Protein AF-A0A7V3W8R1-F1 (afdb_monomer_lite)

pLDDT: mean 88.97, std 11.86, range [40.66, 98.12]

Radius of gyration: 18.51 Å; chains: 1; bounding box: 47×33×57 Å

Foldseek 3Di:
DPDPLVPLLVVLVQLLVLLVVLLVLLVVLVVVLVCCVVPDDDDPPPSNLVSLLSLLVLLLQQQDAQDPVCLRRHPNSSLVSLLVCLVSADFPAVVLLLVVVVVLVDDSVVPVPDDRSVSSNSSSVSLVVVRADCVCCPPDLLVVLSVLSVVCSVPPPDDPVSVVVPVSSSCVSSVSSVSVSVSCVNTRD

Sequence (189 aa):
MADGTIQPKIELDRLIRGLEETISLCEAARRLLASRGNGEGTLPDGLPVILERYIITESGLLFEPEHPEYPTRSIPAALNYLRFHADYLKIEHPEAVIERLIRFGHEPKQFEGIPDPWITQLLRKEFAERLPRENAPDAGELSAALHTVRLLRGKFPIDPSDRAEIGRATEVLLAYAGDFTRTVRQGYF

Structure (mmCIF, N/CA/C/O backbone):
data_AF-A0A7V3W8R1-F1
#
_entry.id   AF-A0A7V3W8R1-F1
#
loop_
_atom_site.group_PDB
_atom_site.id
_atom_site.type_symbol
_atom_site.label_atom_id
_atom_site.label_alt_id
_atom_site.label_comp_id
_atom_site.label_asym_id
_atom_site.label_entity_id
_atom_site.label_seq_id
_atom_site.pdbx_PDB_ins_code
_atom_site.Cartn_x
_atom_site.Cartn_y
_atom_site.Cartn_z
_atom_site.occupancy
_atom_site.B_iso_or_equiv
_atom_site.auth_seq_id
_atom_site.auth_comp_id
_atom_site.auth_asym_id
_atom_site.auth_atom_id
_atom_site.pdbx_PDB_model_num
ATOM 1 N N . MET A 1 1 ? 0.132 -18.125 32.887 1.00 40.66 1 MET A N 1
ATOM 2 C CA . MET A 1 1 ? -0.674 -17.727 31.719 1.00 40.66 1 MET A CA 1
ATOM 3 C C . MET A 1 1 ? 0.088 -16.604 31.049 1.00 40.66 1 MET A C 1
ATOM 5 O O . MET A 1 1 ? 0.199 -15.545 31.648 1.00 40.66 1 MET A O 1
ATOM 9 N N . ALA A 1 2 ? 0.766 -16.896 29.938 1.00 41.53 2 ALA A N 1
ATOM 10 C CA . ALA A 1 2 ? 1.497 -15.884 29.186 1.00 41.53 2 ALA A CA 1
ATOM 11 C C . ALA A 1 2 ? 0.479 -15.035 28.419 1.00 41.53 2 ALA A C 1
ATOM 13 O O . ALA A 1 2 ? -0.435 -15.573 27.798 1.00 41.53 2 ALA A O 1
ATOM 14 N N . ASP A 1 3 ? 0.620 -13.727 28.558 1.00 43.56 3 ASP A N 1
ATOM 15 C CA . ASP A 1 3 ? -0.223 -12.689 27.988 1.00 43.56 3 ASP A CA 1
ATOM 16 C C . ASP A 1 3 ? -0.212 -12.775 26.447 1.00 43.56 3 ASP A C 1
ATOM 18 O O . ASP A 1 3 ? 0.797 -12.492 25.799 1.00 43.56 3 ASP A O 1
ATOM 22 N N . GLY A 1 4 ? -1.318 -13.241 25.855 1.00 50.03 4 GLY A N 1
ATOM 23 C CA . GLY A 1 4 ? -1.474 -13.454 24.407 1.00 50.03 4 GLY A CA 1
ATOM 24 C C . GLY A 1 4 ? -1.545 -12.163 23.582 1.00 50.03 4 GLY A C 1
ATOM 25 O O . GLY A 1 4 ? -1.662 -12.215 22.361 1.00 50.03 4 GLY A O 1
ATOM 26 N N . THR A 1 5 ? -1.454 -11.003 24.231 1.00 53.00 5 THR A N 1
ATOM 27 C CA . THR A 1 5 ? -1.630 -9.682 23.614 1.00 53.00 5 THR A CA 1
ATOM 28 C C . THR A 1 5 ? -0.367 -9.177 22.897 1.00 53.00 5 THR A C 1
ATOM 30 O O . THR A 1 5 ? -0.429 -8.252 22.093 1.00 53.00 5 THR A O 1
ATOM 33 N N . ILE A 1 6 ? 0.792 -9.807 23.127 1.00 56.94 6 ILE A N 1
ATOM 34 C CA . ILE A 1 6 ? 2.076 -9.409 22.520 1.00 56.94 6 ILE A CA 1
ATOM 35 C C . ILE A 1 6 ? 2.192 -9.873 21.052 1.00 56.94 6 ILE A C 1
ATOM 37 O O . ILE A 1 6 ? 2.888 -9.251 20.251 1.00 56.94 6 ILE A O 1
ATOM 41 N N . GLN A 1 7 ? 1.487 -10.938 20.662 1.00 82.44 7 GLN A N 1
ATOM 42 C CA . GLN A 1 7 ? 1.656 -11.565 19.347 1.00 82.44 7 GLN A CA 1
ATOM 43 C C . GLN A 1 7 ? 1.092 -10.725 18.181 1.00 82.44 7 GLN A C 1
ATOM 45 O O . GLN A 1 7 ? 1.785 -10.602 17.167 1.00 82.44 7 GLN A O 1
ATOM 50 N N . PRO A 1 8 ? -0.090 -10.075 18.300 1.00 89.50 8 PRO A N 1
ATOM 51 C CA . PRO A 1 8 ? -0.683 -9.392 17.159 1.00 89.50 8 PRO A CA 1
ATOM 52 C C . PRO A 1 8 ? 0.083 -8.154 16.680 1.00 89.50 8 PRO A C 1
ATOM 54 O O . PRO A 1 8 ? 0.237 -7.941 15.476 1.00 89.50 8 PRO A O 1
ATOM 57 N N . LYS A 1 9 ? 0.587 -7.352 17.624 1.00 91.44 9 LYS A N 1
ATOM 58 C CA . LYS A 1 9 ? 1.332 -6.119 17.340 1.00 91.44 9 LYS A CA 1
ATOM 59 C C . LYS A 1 9 ? 2.704 -6.402 16.721 1.00 91.44 9 LYS A C 1
ATOM 61 O O . LYS A 1 9 ? 3.106 -5.697 15.801 1.00 91.44 9 LYS A O 1
ATOM 66 N N . ILE A 1 10 ? 3.403 -7.439 17.194 1.00 92.06 10 ILE A N 1
ATOM 67 C CA . ILE A 1 10 ? 4.713 -7.842 16.654 1.00 92.06 10 ILE A CA 1
ATOM 68 C C . ILE A 1 10 ? 4.588 -8.296 15.200 1.00 92.06 10 ILE A C 1
ATOM 70 O O . ILE A 1 10 ? 5.386 -7.880 14.360 1.00 92.06 10 ILE A O 1
ATOM 74 N N . GLU A 1 11 ? 3.587 -9.117 14.880 1.00 91.50 11 GLU A N 1
ATOM 75 C CA . GLU A 1 11 ? 3.431 -9.579 13.501 1.00 91.50 11 GLU A CA 1
ATOM 76 C C . GLU A 1 11 ? 2.996 -8.426 12.584 1.00 91.50 11 GLU A C 1
ATOM 78 O O . GLU A 1 11 ? 3.512 -8.314 11.476 1.00 91.50 11 GLU A O 1
ATOM 83 N N . LEU A 1 12 ? 2.146 -7.500 13.059 1.00 93.69 12 LEU A N 1
ATOM 84 C CA . LEU A 1 12 ? 1.842 -6.278 12.308 1.00 93.69 12 LEU A CA 1
ATOM 85 C C . LEU A 1 12 ? 3.106 -5.442 12.049 1.00 93.69 12 LEU A C 1
ATOM 87 O O . LEU A 1 12 ? 3.300 -4.989 10.924 1.00 93.69 12 LEU A O 1
ATOM 91 N N . ASP A 1 13 ? 3.989 -5.272 13.041 1.00 94.62 13 ASP A N 1
ATOM 92 C CA . ASP A 1 13 ? 5.258 -4.549 12.853 1.00 94.62 13 ASP A CA 1
ATOM 93 C C . ASP A 1 13 ? 6.091 -5.199 11.749 1.00 94.62 13 ASP A C 1
ATOM 95 O O . ASP A 1 13 ? 6.564 -4.532 10.828 1.00 94.62 13 ASP A O 1
ATOM 99 N N . ARG A 1 14 ? 6.221 -6.527 11.811 1.00 92.81 14 ARG A N 1
ATOM 100 C CA . ARG A 1 14 ? 6.952 -7.316 10.822 1.00 92.81 14 ARG A CA 1
ATOM 101 C C . ARG A 1 14 ? 6.369 -7.154 9.416 1.00 92.81 14 ARG A C 1
ATOM 103 O O . ARG A 1 14 ? 7.140 -6.977 8.473 1.00 92.81 14 ARG A O 1
ATOM 110 N N . LEU A 1 15 ? 5.041 -7.187 9.277 1.00 93.00 15 LEU A N 1
ATOM 111 C CA . LEU A 1 15 ? 4.346 -6.953 8.006 1.00 93.00 15 LEU A CA 1
ATOM 112 C C . LEU A 1 15 ? 4.677 -5.567 7.446 1.00 93.00 15 LEU A C 1
ATOM 114 O O . LEU A 1 15 ? 5.110 -5.446 6.301 1.00 93.00 15 LEU A O 1
ATOM 118 N N . ILE A 1 16 ? 4.518 -4.523 8.262 1.00 96.00 16 ILE A N 1
ATOM 119 C CA . ILE A 1 16 ? 4.744 -3.143 7.823 1.00 96.00 16 ILE A CA 1
ATOM 120 C C . ILE A 1 16 ? 6.218 -2.898 7.487 1.00 96.00 16 ILE A C 1
ATOM 122 O O . ILE A 1 16 ? 6.494 -2.291 6.455 1.00 96.00 16 ILE A O 1
ATOM 126 N N . ARG A 1 17 ? 7.168 -3.436 8.266 1.00 94.94 17 ARG A N 1
ATOM 127 C CA . ARG A 1 17 ? 8.606 -3.351 7.950 1.00 94.94 17 ARG A CA 1
ATOM 128 C C . ARG A 1 17 ? 8.947 -4.008 6.616 1.00 94.94 17 ARG A C 1
ATOM 130 O O . ARG A 1 17 ? 9.712 -3.435 5.850 1.00 94.94 17 ARG A O 1
ATOM 137 N N . GLY A 1 18 ? 8.375 -5.177 6.320 1.00 93.31 18 GLY A N 1
ATOM 138 C CA . GLY A 1 18 ? 8.602 -5.858 5.041 1.00 93.31 18 GLY A CA 1
ATOM 139 C C . GLY A 1 18 ? 8.117 -5.037 3.840 1.00 93.31 18 GLY A C 1
ATOM 140 O O . GLY A 1 18 ? 8.801 -4.956 2.816 1.00 93.31 18 GLY A O 1
ATOM 141 N N . LEU A 1 19 ? 6.968 -4.370 3.980 1.00 95.50 19 LEU A N 1
ATOM 142 C CA . LEU A 1 19 ? 6.461 -3.446 2.964 1.00 95.50 19 LEU A CA 1
ATOM 143 C C . LEU A 1 19 ? 7.357 -2.204 2.834 1.00 95.50 19 LEU A C 1
ATOM 145 O O . LEU A 1 19 ? 7.720 -1.833 1.721 1.00 95.50 19 LEU A O 1
ATOM 149 N N . GLU A 1 20 ? 7.758 -1.583 3.948 1.00 96.44 20 GLU A N 1
ATOM 150 C CA . GLU A 1 20 ? 8.658 -0.417 3.964 1.00 96.44 20 GLU A CA 1
ATOM 151 C C . GLU A 1 20 ? 10.026 -0.718 3.340 1.00 96.44 20 GLU A C 1
ATOM 153 O O . GLU A 1 20 ? 10.556 0.110 2.598 1.00 96.44 20 GLU A O 1
ATOM 158 N N . GLU A 1 21 ? 10.591 -1.898 3.605 1.00 95.25 21 GLU A N 1
ATOM 159 C CA . GLU A 1 21 ? 11.843 -2.356 3.000 1.00 95.25 21 GLU A CA 1
ATOM 160 C C . GLU A 1 21 ? 11.692 -2.489 1.482 1.00 95.25 21 GLU A C 1
ATOM 162 O O . GLU A 1 21 ? 12.497 -1.941 0.728 1.00 95.25 21 GLU A O 1
ATOM 167 N N . THR A 1 22 ? 10.613 -3.129 1.027 1.00 94.50 22 THR A N 1
ATOM 168 C CA . THR A 1 22 ? 10.310 -3.284 -0.404 1.00 94.50 22 THR A CA 1
ATOM 169 C C . THR A 1 22 ? 10.158 -1.924 -1.094 1.00 94.50 22 THR A C 1
ATOM 171 O O . THR A 1 22 ? 10.751 -1.691 -2.150 1.00 94.50 22 THR A O 1
ATOM 174 N N . ILE A 1 23 ? 9.421 -0.992 -0.477 1.00 96.12 23 ILE A N 1
ATOM 175 C CA . ILE A 1 23 ? 9.247 0.381 -0.978 1.00 96.12 23 ILE A CA 1
ATOM 176 C C . ILE A 1 23 ? 10.601 1.096 -1.054 1.00 96.12 23 ILE A C 1
ATOM 178 O O . ILE A 1 23 ? 10.950 1.648 -2.098 1.00 96.12 23 ILE A O 1
ATOM 182 N N . SER A 1 24 ? 11.393 1.039 0.019 1.00 96.44 24 SER A N 1
ATOM 183 C CA . SER A 1 24 ? 12.697 1.708 0.107 1.00 96.44 24 SER A CA 1
ATOM 184 C C . SER A 1 24 ? 13.684 1.190 -0.939 1.00 96.44 24 SER A C 1
ATOM 186 O O . SER A 1 24 ? 14.390 1.979 -1.569 1.00 96.44 24 SER A O 1
ATOM 188 N N . LEU A 1 25 ? 13.719 -0.126 -1.169 1.00 95.69 25 LEU A N 1
ATOM 189 C CA . LEU A 1 25 ? 14.563 -0.738 -2.195 1.00 95.69 25 LEU A CA 1
ATOM 190 C C . LEU A 1 25 ? 14.109 -0.354 -3.608 1.00 95.69 25 LEU A C 1
ATOM 192 O O . LEU A 1 25 ? 14.950 -0.038 -4.452 1.00 95.69 25 LEU A O 1
ATOM 196 N N . CYS A 1 26 ? 12.798 -0.309 -3.867 1.00 95.31 26 CYS A N 1
ATOM 197 C CA . CYS A 1 26 ? 12.265 0.175 -5.143 1.00 95.31 26 CYS A CA 1
ATOM 198 C C . CYS A 1 26 ? 12.641 1.642 -5.396 1.00 95.31 26 CYS A C 1
ATOM 200 O O . CYS A 1 26 ? 13.089 1.991 -6.490 1.00 95.31 26 CYS A O 1
ATOM 202 N N . GLU A 1 27 ? 12.502 2.510 -4.392 1.00 95.12 27 GLU A N 1
ATOM 203 C CA . GLU A 1 27 ? 12.897 3.914 -4.498 1.00 95.12 27 GLU A CA 1
ATOM 204 C C . GLU A 1 27 ? 14.404 4.079 -4.717 1.00 95.12 27 GLU A C 1
ATOM 206 O O . GLU A 1 27 ? 14.818 4.870 -5.567 1.00 95.12 27 GLU A O 1
ATOM 211 N N . ALA A 1 28 ? 15.233 3.322 -3.995 1.00 94.25 28 ALA A N 1
ATOM 212 C CA . ALA A 1 28 ? 16.682 3.340 -4.170 1.00 94.25 28 ALA A CA 1
ATOM 213 C C . ALA A 1 28 ? 17.076 2.908 -5.591 1.00 94.25 28 ALA A C 1
ATOM 215 O O . ALA A 1 28 ? 17.860 3.594 -6.249 1.00 94.25 28 ALA A O 1
ATOM 216 N N . ALA A 1 29 ? 16.473 1.831 -6.104 1.00 93.50 29 ALA A N 1
ATOM 217 C CA . ALA A 1 29 ? 16.674 1.373 -7.476 1.00 93.50 29 ALA A CA 1
ATOM 218 C C . ALA A 1 29 ? 16.272 2.447 -8.504 1.00 93.50 29 ALA A C 1
ATOM 220 O O . ALA A 1 29 ? 17.016 2.700 -9.453 1.00 93.50 29 ALA A O 1
ATOM 221 N N . ARG A 1 30 ? 15.142 3.140 -8.295 1.00 91.31 30 ARG A N 1
ATOM 222 C CA . ARG A 1 30 ? 14.709 4.255 -9.158 1.00 91.31 30 ARG A CA 1
ATOM 223 C C . ARG A 1 30 ? 15.698 5.422 -9.135 1.00 91.31 30 ARG A C 1
ATOM 225 O O . ARG A 1 30 ? 16.019 5.956 -10.194 1.00 91.31 30 ARG A O 1
ATOM 232 N N . ARG A 1 31 ? 16.211 5.801 -7.959 1.00 90.38 31 ARG A N 1
ATOM 233 C CA . ARG A 1 31 ? 17.213 6.877 -7.820 1.00 90.38 31 ARG A CA 1
ATOM 234 C C . ARG A 1 31 ? 18.520 6.528 -8.534 1.00 90.38 31 ARG A C 1
ATOM 236 O O . ARG A 1 31 ? 19.057 7.376 -9.239 1.00 90.38 31 ARG A O 1
ATOM 243 N N . LEU A 1 32 ? 18.981 5.280 -8.421 1.00 89.56 32 LEU A N 1
ATOM 244 C CA . LEU A 1 32 ? 20.161 4.783 -9.142 1.00 89.56 32 LEU A CA 1
ATOM 245 C C . LEU A 1 32 ? 19.964 4.789 -10.665 1.00 89.56 32 LEU A C 1
ATOM 247 O O . LEU A 1 32 ? 20.877 5.132 -11.410 1.00 89.56 32 LEU A O 1
ATOM 251 N N . LEU A 1 33 ? 18.771 4.440 -11.156 1.00 87.00 33 LEU A N 1
ATOM 252 C CA . LEU A 1 33 ? 18.466 4.533 -12.587 1.00 87.00 33 LEU A CA 1
ATOM 253 C C . LEU A 1 33 ? 18.430 5.986 -13.081 1.00 87.00 33 LEU A C 1
ATOM 255 O O . LEU A 1 33 ? 18.868 6.258 -14.200 1.00 87.00 33 LEU A O 1
ATOM 259 N N . ALA A 1 34 ? 17.943 6.916 -12.256 1.00 83.62 34 ALA A N 1
ATOM 260 C CA . ALA A 1 34 ? 17.881 8.336 -12.589 1.00 83.62 34 ALA A CA 1
ATOM 261 C C . ALA A 1 34 ? 19.267 9.011 -12.600 1.00 83.62 34 ALA A C 1
ATOM 263 O O . ALA A 1 34 ? 19.525 9.850 -13.464 1.00 83.62 34 ALA A O 1
ATOM 264 N N . SER A 1 35 ? 20.184 8.626 -11.700 1.00 78.50 35 SER A N 1
ATOM 265 C CA . SER A 1 35 ? 21.532 9.219 -11.625 1.00 78.50 35 SER A CA 1
ATOM 266 C C . SER A 1 35 ? 22.388 8.949 -12.868 1.00 78.50 35 SER A C 1
ATOM 268 O O . SER A 1 35 ? 23.277 9.740 -13.184 1.00 78.50 35 SER A O 1
ATOM 270 N N . ARG A 1 36 ? 22.054 7.915 -13.654 1.00 69.88 36 ARG A N 1
ATOM 271 C CA . ARG A 1 36 ? 22.666 7.625 -14.963 1.00 69.88 36 ARG A CA 1
ATOM 272 C C . ARG A 1 36 ? 22.595 8.810 -15.940 1.00 69.88 36 ARG A C 1
ATOM 274 O O . ARG A 1 36 ? 23.455 8.927 -16.808 1.00 69.88 36 ARG A O 1
ATOM 281 N N . GLY A 1 37 ? 21.590 9.681 -15.814 1.00 56.19 37 GLY A N 1
ATOM 282 C CA . GLY A 1 37 ? 21.443 10.879 -16.649 1.00 56.19 37 GLY A CA 1
ATOM 283 C C . GLY A 1 37 ? 22.341 12.057 -16.252 1.00 56.19 37 GLY A C 1
ATOM 284 O O . GLY A 1 37 ? 22.468 12.995 -17.033 1.00 56.19 37 GLY A O 1
ATOM 285 N N . ASN A 1 38 ? 22.978 12.008 -15.074 1.00 56.59 38 ASN A N 1
ATOM 286 C CA . ASN A 1 38 ? 23.610 13.170 -14.435 1.00 56.59 38 ASN A CA 1
ATOM 287 C C . ASN A 1 38 ? 25.153 13.141 -14.431 1.00 56.59 38 ASN A C 1
ATOM 289 O O . ASN A 1 38 ? 25.776 13.994 -13.809 1.00 56.59 38 ASN A O 1
ATOM 293 N N . GLY A 1 39 ? 25.788 12.188 -15.122 1.00 52.59 39 GLY A N 1
ATOM 294 C CA . GLY A 1 39 ? 27.252 12.143 -15.279 1.00 52.59 39 GLY A CA 1
ATOM 295 C C . GLY A 1 39 ? 28.038 11.543 -14.102 1.00 52.59 39 GLY A C 1
ATOM 296 O O . GLY A 1 39 ? 29.261 11.439 -14.185 1.00 52.59 39 GLY A O 1
ATOM 297 N N . GLU A 1 40 ? 27.371 11.092 -13.037 1.00 50.31 40 GLU A N 1
ATOM 298 C CA . GLU A 1 40 ? 27.997 10.383 -11.913 1.00 50.31 40 GLU A CA 1
ATOM 299 C C . GLU A 1 40 ? 28.096 8.878 -12.198 1.00 50.31 40 GLU A C 1
ATOM 301 O O . GLU A 1 40 ? 27.211 8.113 -11.834 1.00 50.31 40 GLU A O 1
ATOM 306 N N . GLY A 1 41 ? 29.185 8.454 -12.846 1.00 57.53 41 GLY A N 1
ATOM 307 C CA . GLY A 1 41 ? 29.556 7.041 -12.992 1.00 57.53 41 GLY A CA 1
ATOM 308 C C . GLY A 1 41 ? 28.637 6.211 -13.901 1.00 57.53 41 GLY A C 1
ATOM 309 O O . GLY A 1 41 ? 27.416 6.173 -13.774 1.00 57.53 41 GLY A O 1
ATOM 310 N N . THR A 1 42 ? 29.220 5.468 -14.837 1.00 65.56 42 THR A N 1
ATOM 311 C CA . THR A 1 42 ? 28.455 4.463 -15.581 1.00 65.56 42 THR A CA 1
ATOM 312 C C . THR A 1 42 ? 28.182 3.272 -14.672 1.00 65.56 42 THR A C 1
ATOM 314 O O . THR A 1 42 ? 29.119 2.608 -14.225 1.00 65.56 42 THR A O 1
ATOM 317 N N . LEU A 1 43 ? 26.902 2.992 -14.400 1.00 74.81 43 LEU A N 1
ATOM 318 C CA . LEU A 1 43 ? 26.500 1.720 -13.796 1.00 74.81 43 LEU A CA 1
ATOM 319 C C . LEU A 1 43 ? 27.065 0.561 -14.639 1.00 74.81 43 LEU A C 1
ATOM 321 O O . LEU A 1 43 ? 27.071 0.684 -15.868 1.00 74.81 43 LEU A O 1
ATOM 325 N N . PRO A 1 44 ? 27.503 -0.552 -14.017 1.00 81.12 44 PRO A N 1
ATOM 326 C CA . PRO A 1 44 ? 27.934 -1.734 -14.752 1.00 81.12 44 PRO A CA 1
ATOM 327 C C . PRO A 1 44 ? 26.896 -2.168 -15.789 1.00 81.12 44 PRO A C 1
ATOM 329 O O . PRO A 1 44 ? 25.686 -2.102 -15.537 1.00 81.12 44 PRO A O 1
ATOM 332 N N . ASP A 1 45 ? 27.372 -2.646 -16.937 1.00 75.69 45 ASP A N 1
ATOM 333 C CA . ASP A 1 45 ? 26.504 -3.154 -17.995 1.00 75.69 45 ASP A CA 1
ATOM 334 C C . ASP A 1 45 ? 25.555 -4.233 -17.446 1.00 75.69 45 ASP A C 1
ATOM 336 O O . ASP A 1 45 ? 25.941 -5.112 -16.677 1.00 75.69 45 ASP A O 1
ATOM 340 N N . GLY A 1 46 ? 24.273 -4.135 -17.804 1.00 81.62 46 GLY A N 1
ATOM 341 C CA . GLY A 1 46 ? 23.222 -5.049 -17.344 1.00 81.62 46 GLY A CA 1
ATOM 342 C C . GLY A 1 46 ? 22.576 -4.698 -15.998 1.00 81.62 46 GLY A C 1
ATOM 343 O O . GLY A 1 46 ? 21.403 -5.027 -15.810 1.00 81.62 46 GLY A O 1
ATOM 344 N N . LEU A 1 47 ? 23.243 -3.957 -15.102 1.00 86.44 47 LEU A N 1
ATOM 345 C CA . LEU A 1 47 ? 22.630 -3.522 -13.836 1.00 86.44 47 LEU A CA 1
ATOM 346 C C . LEU A 1 47 ? 21.346 -2.694 -14.048 1.00 86.44 47 LEU A C 1
ATOM 348 O O . LEU A 1 47 ? 20.365 -2.970 -13.358 1.00 86.44 47 LEU A O 1
ATOM 352 N N . PRO A 1 48 ? 21.265 -1.758 -15.019 1.00 86.44 48 PRO A N 1
ATOM 353 C CA . PRO A 1 48 ? 20.021 -1.034 -15.276 1.00 86.44 48 PRO A CA 1
ATOM 354 C C . PRO A 1 48 ? 18.836 -1.949 -15.606 1.00 86.44 48 PRO A C 1
ATOM 356 O O . PRO A 1 48 ? 17.742 -1.737 -15.099 1.00 86.44 48 PRO A O 1
ATOM 359 N N . VAL A 1 49 ? 19.062 -3.005 -16.393 1.00 87.00 49 VAL A N 1
ATOM 360 C CA . VAL A 1 49 ? 18.013 -3.970 -16.766 1.00 87.00 49 VAL A CA 1
ATOM 361 C C . VAL A 1 49 ? 17.537 -4.751 -15.540 1.00 87.00 49 VAL A C 1
ATOM 363 O O . VAL A 1 49 ? 16.341 -4.987 -15.376 1.00 87.00 49 VAL A O 1
ATOM 366 N N . ILE A 1 50 ? 18.464 -5.126 -14.654 1.00 89.75 50 ILE A N 1
ATOM 367 C CA . ILE A 1 50 ? 18.144 -5.807 -13.393 1.00 89.75 50 ILE A CA 1
ATOM 368 C C . ILE A 1 50 ? 17.309 -4.895 -12.489 1.00 89.75 50 ILE A C 1
ATOM 370 O O . ILE A 1 50 ? 16.294 -5.340 -11.959 1.00 89.75 50 ILE A O 1
ATOM 374 N N . LEU A 1 51 ? 17.701 -3.626 -12.341 1.00 91.19 51 LEU A N 1
ATOM 375 C CA . LEU A 1 51 ? 16.976 -2.657 -11.517 1.00 91.19 51 LEU A CA 1
ATOM 376 C C . LEU A 1 51 ? 15.578 -2.363 -12.076 1.00 91.19 51 LEU A C 1
ATOM 378 O O . LEU A 1 51 ? 14.617 -2.361 -11.313 1.00 91.19 51 LEU A O 1
ATOM 382 N N . GLU A 1 52 ? 15.437 -2.177 -13.392 1.00 90.12 52 GLU A N 1
ATOM 383 C CA . GLU A 1 52 ? 14.129 -2.006 -14.045 1.00 90.12 52 GLU A CA 1
ATOM 384 C C . GLU A 1 52 ? 13.216 -3.207 -13.771 1.00 90.12 52 GLU A C 1
ATOM 386 O O . GLU A 1 52 ? 12.063 -3.046 -13.360 1.00 90.12 52 GLU A O 1
ATOM 391 N N . ARG A 1 53 ? 13.755 -4.423 -13.928 1.00 91.12 53 ARG A N 1
ATOM 392 C CA . ARG A 1 53 ? 13.022 -5.660 -13.648 1.00 91.12 53 ARG A CA 1
ATOM 393 C C . ARG A 1 53 ? 12.616 -5.788 -12.193 1.00 91.12 53 ARG A C 1
ATOM 395 O O . ARG A 1 53 ? 11.493 -6.211 -11.915 1.00 91.12 53 ARG A O 1
ATOM 402 N N . TYR A 1 54 ? 13.517 -5.424 -11.291 1.00 92.50 54 TYR A N 1
ATOM 403 C CA . TYR A 1 54 ? 13.267 -5.422 -9.860 1.00 92.50 54 TYR A CA 1
ATOM 404 C C . TYR A 1 54 ? 12.114 -4.476 -9.511 1.00 92.50 54 TYR A C 1
ATOM 406 O O . TYR A 1 54 ? 11.120 -4.926 -8.952 1.00 92.50 54 TYR A O 1
ATOM 414 N N . ILE A 1 55 ? 12.180 -3.209 -9.936 1.00 93.88 55 ILE A N 1
ATOM 415 C CA . ILE A 1 55 ? 11.153 -2.200 -9.632 1.00 93.88 55 ILE A CA 1
ATOM 416 C C . ILE A 1 55 ? 9.777 -2.646 -10.137 1.00 93.88 55 ILE A C 1
ATOM 418 O O . ILE A 1 55 ? 8.801 -2.573 -9.394 1.00 93.88 55 ILE A O 1
ATOM 422 N N . ILE A 1 56 ? 9.681 -3.128 -11.380 1.00 93.00 56 ILE A N 1
ATOM 423 C CA . ILE A 1 56 ? 8.411 -3.609 -11.948 1.00 93.00 56 ILE A CA 1
ATOM 424 C C . ILE A 1 56 ? 7.871 -4.807 -11.178 1.00 93.00 56 ILE A C 1
ATOM 426 O O . ILE A 1 56 ? 6.681 -4.870 -10.885 1.00 93.00 56 ILE A O 1
ATOM 430 N N . THR A 1 57 ? 8.738 -5.763 -10.852 1.00 92.12 57 THR A N 1
ATOM 431 C CA . THR A 1 57 ? 8.304 -6.973 -10.157 1.00 92.12 57 THR A CA 1
ATOM 432 C C . THR A 1 57 ? 7.807 -6.617 -8.762 1.00 92.12 57 THR A C 1
ATOM 434 O O . THR A 1 57 ? 6.645 -6.859 -8.456 1.00 92.12 57 THR A O 1
ATOM 437 N N . GLU A 1 58 ? 8.640 -5.971 -7.951 1.00 93.12 58 GLU A N 1
ATOM 438 C CA . GLU A 1 58 ? 8.335 -5.693 -6.547 1.00 93.12 58 GLU A CA 1
ATOM 439 C C . GLU A 1 58 ? 7.172 -4.709 -6.376 1.00 93.12 58 GLU A C 1
ATOM 441 O O . GLU A 1 58 ? 6.289 -4.946 -5.554 1.00 93.12 58 GLU A O 1
ATOM 446 N N . SER A 1 59 ? 7.089 -3.653 -7.197 1.00 94.50 59 SER A N 1
ATOM 447 C CA . SER A 1 59 ? 5.943 -2.730 -7.137 1.00 94.50 59 SER A CA 1
ATOM 448 C C . SER A 1 59 ? 4.616 -3.411 -7.484 1.00 94.50 59 SER A C 1
ATOM 450 O O . SER A 1 59 ? 3.589 -3.042 -6.922 1.00 94.50 59 SER A O 1
ATOM 452 N N . GLY A 1 60 ? 4.627 -4.423 -8.359 1.00 93.12 60 GLY A N 1
ATOM 453 C CA . GLY A 1 60 ? 3.457 -5.255 -8.640 1.00 93.12 60 GLY A CA 1
ATOM 454 C C . GLY A 1 60 ? 3.125 -6.228 -7.503 1.00 93.12 60 GLY A C 1
ATOM 455 O O . GLY A 1 60 ? 1.951 -6.371 -7.157 1.00 93.12 60 GLY A O 1
ATOM 456 N N . LEU A 1 61 ? 4.143 -6.858 -6.901 1.00 91.69 61 LEU A N 1
ATOM 457 C CA . LEU A 1 61 ? 3.991 -7.824 -5.800 1.00 91.69 61 LEU A CA 1
ATOM 458 C C . LEU A 1 61 ? 3.329 -7.209 -4.557 1.00 91.69 61 LEU A C 1
ATOM 460 O O . LEU A 1 61 ? 2.556 -7.890 -3.883 1.00 91.69 61 LEU A O 1
ATOM 464 N N . LEU A 1 62 ? 3.547 -5.915 -4.290 1.00 94.19 62 LEU A N 1
ATOM 465 C CA . LEU A 1 62 ? 2.898 -5.188 -3.186 1.00 94.19 62 LEU A CA 1
ATOM 466 C C . LEU A 1 62 ? 1.360 -5.274 -3.213 1.00 94.19 62 LEU A C 1
ATOM 468 O O . LEU A 1 62 ? 0.718 -5.095 -2.177 1.00 94.19 62 LEU A O 1
ATOM 472 N N . PHE A 1 63 ? 0.768 -5.550 -4.376 1.00 94.44 63 PHE A N 1
ATOM 473 C CA . PHE A 1 63 ? -0.680 -5.601 -4.585 1.00 94.44 63 PHE A CA 1
ATOM 474 C C . PHE A 1 63 ? -1.195 -7.001 -4.922 1.00 94.44 63 PHE A C 1
ATOM 476 O O . PHE A 1 63 ? -2.389 -7.155 -5.175 1.00 94.44 63 PHE A O 1
ATOM 483 N N . GLU A 1 64 ? -0.333 -8.020 -4.932 1.00 90.00 64 GLU A N 1
ATOM 484 C CA . GLU A 1 64 ? -0.780 -9.396 -5.133 1.00 90.00 64 GLU A CA 1
ATOM 485 C C . GLU A 1 64 ? -1.585 -9.900 -3.916 1.00 90.00 64 GLU A C 1
ATOM 487 O O . GLU A 1 64 ? -1.366 -9.455 -2.777 1.00 90.00 64 GLU A O 1
ATOM 492 N N . PRO A 1 65 ? -2.537 -10.828 -4.130 1.00 87.88 65 PRO A N 1
ATOM 493 C CA . PRO A 1 65 ? -3.221 -11.510 -3.041 1.00 87.88 65 PRO A CA 1
ATOM 494 C C . PRO A 1 65 ? -2.240 -12.157 -2.059 1.00 87.88 65 PRO A C 1
ATOM 496 O O . PRO A 1 65 ? -1.088 -12.438 -2.381 1.00 87.88 65 PRO A O 1
ATOM 499 N N . GLU A 1 66 ? -2.718 -12.420 -0.848 1.00 82.19 66 GLU A N 1
ATOM 500 C CA . GLU A 1 66 ? -1.945 -13.126 0.170 1.00 82.19 66 GLU A CA 1
ATOM 501 C C . GLU A 1 66 ? -1.462 -14.489 -0.356 1.00 82.19 66 GLU A C 1
ATOM 503 O O . GLU A 1 66 ? -2.267 -15.326 -0.772 1.00 82.19 66 GLU A O 1
ATOM 508 N N . HIS A 1 67 ? -0.142 -14.701 -0.345 1.00 76.75 67 HIS A N 1
ATOM 509 C CA . HIS A 1 67 ? 0.486 -15.940 -0.800 1.00 76.75 67 HIS A CA 1
ATOM 510 C C . HIS A 1 67 ? 1.049 -16.727 0.396 1.00 76.75 67 HIS A C 1
ATOM 512 O O . HIS A 1 67 ? 1.773 -16.137 1.201 1.00 76.75 67 HIS A O 1
ATOM 518 N N . PRO A 1 68 ? 0.814 -18.051 0.506 1.00 73.56 68 PRO A N 1
ATOM 519 C CA . PRO A 1 68 ? 1.273 -18.852 1.648 1.00 73.56 68 PRO A CA 1
ATOM 520 C C . PRO A 1 68 ? 2.790 -18.816 1.879 1.00 73.56 68 PRO A C 1
ATOM 522 O O . PRO A 1 68 ? 3.249 -18.879 3.015 1.00 73.56 68 PRO A O 1
ATOM 525 N N . GLU A 1 69 ? 3.573 -18.705 0.804 1.00 69.19 69 GLU A N 1
ATOM 526 C CA . GLU A 1 69 ? 5.042 -18.644 0.876 1.00 69.19 69 GLU A CA 1
ATOM 527 C C . GLU A 1 69 ? 5.571 -17.238 1.205 1.00 69.19 69 GLU A C 1
ATOM 529 O O . GLU A 1 69 ? 6.695 -17.096 1.687 1.00 69.19 69 GLU A O 1
ATOM 534 N N . TYR A 1 70 ? 4.762 -16.195 0.978 1.00 68.56 70 TYR A N 1
ATOM 535 C CA . TYR A 1 70 ? 5.143 -14.792 1.170 1.00 68.56 70 TYR A CA 1
ATOM 536 C C . TYR A 1 70 ? 4.023 -13.986 1.850 1.00 68.56 70 TYR A C 1
ATOM 538 O O . TYR A 1 70 ? 3.589 -12.961 1.317 1.00 68.56 70 TYR A O 1
ATOM 546 N N . PRO A 1 71 ? 3.558 -14.396 3.046 1.00 63.50 71 PRO A N 1
ATOM 547 C CA . PRO A 1 71 ? 2.397 -13.780 3.689 1.00 63.50 71 PRO A CA 1
ATOM 548 C C . PRO A 1 71 ? 2.656 -12.327 4.106 1.00 63.50 71 PRO A C 1
ATOM 550 O O . PRO A 1 71 ? 1.722 -11.579 4.367 1.00 63.50 71 PRO A O 1
ATOM 553 N N . THR A 1 72 ? 3.925 -11.904 4.158 1.00 67.81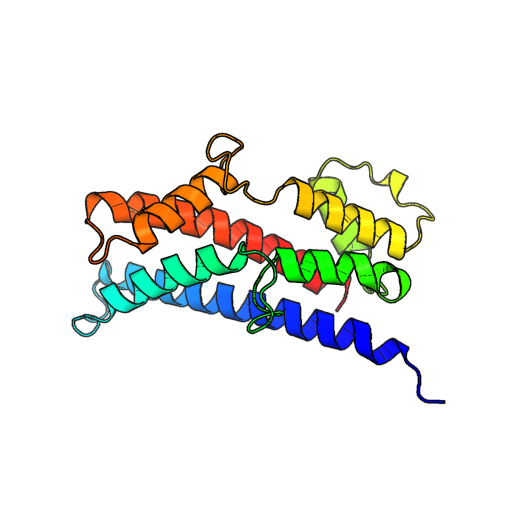 72 THR A N 1
ATOM 554 C CA . THR A 1 72 ? 4.330 -10.600 4.689 1.00 67.81 72 THR A CA 1
ATOM 555 C C . THR A 1 72 ? 4.689 -9.547 3.649 1.00 67.81 72 THR A C 1
ATOM 557 O O . THR A 1 72 ? 5.308 -8.546 4.001 1.00 67.81 72 THR A O 1
ATOM 560 N N . ARG A 1 73 ? 4.382 -9.778 2.368 1.00 73.44 73 ARG A N 1
ATOM 561 C CA . ARG A 1 73 ? 4.912 -8.946 1.272 1.00 73.44 73 ARG A CA 1
ATOM 562 C C . ARG A 1 73 ? 3.875 -8.133 0.506 1.00 73.44 73 ARG A C 1
ATOM 564 O O . ARG A 1 73 ? 4.258 -7.408 -0.405 1.00 73.44 73 ARG A O 1
ATOM 571 N N . SER A 1 74 ? 2.595 -8.212 0.867 1.00 92.69 74 SER A N 1
ATOM 572 C CA . SER A 1 74 ? 1.549 -7.482 0.151 1.00 92.69 74 SER A CA 1
ATOM 573 C C . SER A 1 74 ? 0.617 -6.694 1.068 1.00 92.69 74 SER A C 1
ATOM 575 O O . SER A 1 74 ? 0.343 -7.058 2.215 1.00 92.69 74 SER A O 1
ATOM 577 N N . ILE A 1 75 ? 0.116 -5.579 0.543 1.00 95.94 75 ILE A N 1
ATOM 578 C CA . ILE A 1 75 ? -0.864 -4.721 1.207 1.00 95.94 75 ILE A CA 1
ATOM 579 C C . ILE A 1 75 ? -2.174 -5.485 1.462 1.00 95.94 75 ILE A C 1
ATOM 581 O O . ILE A 1 75 ? -2.698 -5.374 2.572 1.00 95.94 75 ILE A O 1
ATOM 585 N N . PRO A 1 76 ? -2.706 -6.305 0.526 1.00 95.25 76 PRO A N 1
ATOM 586 C CA . PRO A 1 76 ? -3.856 -7.161 0.815 1.00 95.25 76 PRO A CA 1
ATOM 587 C C . PRO A 1 76 ? -3.667 -8.060 2.044 1.00 95.25 76 PRO A C 1
ATOM 589 O O . PRO A 1 76 ? -4.590 -8.167 2.855 1.00 95.25 76 PRO A O 1
ATOM 592 N N . ALA A 1 77 ? -2.481 -8.648 2.232 1.00 92.62 77 ALA A N 1
ATOM 593 C CA . ALA A 1 77 ? -2.193 -9.469 3.407 1.00 92.62 77 ALA A CA 1
ATOM 594 C C . ALA A 1 77 ? -2.197 -8.635 4.702 1.00 92.62 77 ALA A C 1
ATOM 596 O O . ALA A 1 77 ? -2.848 -9.010 5.678 1.00 92.62 77 ALA A O 1
ATOM 597 N N . ALA A 1 78 ? -1.579 -7.449 4.699 1.00 94.69 78 ALA A N 1
ATOM 598 C CA . ALA A 1 78 ? -1.622 -6.536 5.846 1.00 94.69 78 ALA A CA 1
ATOM 599 C C . ALA A 1 78 ? -3.054 -6.061 6.174 1.00 94.69 78 ALA A C 1
ATOM 601 O O . ALA A 1 78 ? -3.445 -5.998 7.339 1.00 94.69 78 ALA A O 1
ATOM 602 N N . LEU A 1 79 ? -3.883 -5.791 5.162 1.00 95.94 79 LEU A N 1
ATOM 603 C CA . LEU A 1 79 ? -5.294 -5.429 5.345 1.00 95.94 79 LEU A CA 1
ATOM 604 C C . LEU A 1 79 ? -6.147 -6.596 5.859 1.00 95.94 79 LEU A C 1
ATOM 606 O O . LEU A 1 79 ? -7.107 -6.378 6.605 1.00 95.94 79 LEU A O 1
ATOM 610 N N . ASN A 1 80 ? -5.837 -7.832 5.467 1.00 93.38 80 ASN A N 1
ATOM 611 C CA . ASN A 1 80 ? -6.447 -9.022 6.058 1.00 93.38 80 ASN A CA 1
ATOM 612 C C . ASN A 1 80 ? -6.030 -9.176 7.518 1.00 93.38 80 ASN A C 1
ATOM 614 O O . ASN A 1 80 ? -6.883 -9.430 8.368 1.00 93.38 80 ASN A O 1
ATOM 618 N N . TYR A 1 81 ? -4.754 -8.952 7.816 1.00 93.81 81 TYR A N 1
ATOM 619 C CA . TYR A 1 81 ? -4.232 -9.017 9.169 1.00 93.81 81 TYR A CA 1
ATOM 620 C C . TYR A 1 81 ? -4.932 -8.020 10.102 1.00 93.81 81 TYR A C 1
ATOM 622 O O . TYR A 1 81 ? -5.454 -8.427 11.142 1.00 93.81 81 TYR A O 1
ATOM 630 N N . LEU A 1 82 ? -5.037 -6.749 9.686 1.00 95.31 82 LEU A N 1
ATOM 631 C CA . LEU A 1 82 ? -5.785 -5.709 10.403 1.00 95.31 82 LEU A CA 1
ATOM 632 C C . LEU A 1 82 ? -7.250 -6.109 10.622 1.00 95.31 82 LEU A C 1
ATOM 634 O O . LEU A 1 82 ? -7.784 -5.895 11.706 1.00 95.31 82 LEU A O 1
ATOM 638 N N . ARG A 1 83 ? -7.902 -6.735 9.628 1.00 95.06 83 ARG A N 1
ATOM 639 C CA . ARG A 1 83 ? -9.289 -7.209 9.774 1.00 95.06 83 ARG A CA 1
ATOM 640 C C . ARG A 1 83 ? -9.425 -8.240 10.888 1.00 95.06 83 ARG A C 1
ATOM 642 O O . ARG A 1 83 ? -10.368 -8.149 11.664 1.00 95.06 83 ARG A O 1
ATOM 649 N N . PHE A 1 84 ? -8.559 -9.249 10.906 1.00 93.81 84 PHE A N 1
ATOM 650 C CA . PHE A 1 84 ? -8.696 -10.382 11.824 1.00 93.81 84 PHE A CA 1
ATOM 651 C C . PHE A 1 84 ? -8.222 -10.073 13.243 1.00 93.81 84 PHE A C 1
ATOM 653 O O . PHE A 1 84 ? -8.650 -10.745 14.175 1.00 93.81 84 PHE A O 1
ATOM 660 N N . HIS A 1 85 ? -7.376 -9.055 13.407 1.00 95.00 85 HIS A N 1
ATOM 661 C CA . HIS A 1 85 ? -6.780 -8.713 14.696 1.00 95.00 85 HIS A CA 1
ATOM 662 C C . HIS A 1 85 ? -7.235 -7.359 15.245 1.00 95.00 85 HIS A C 1
ATOM 664 O O . HIS A 1 85 ? -6.678 -6.911 16.239 1.00 95.00 85 HIS A O 1
ATOM 670 N N . ALA A 1 86 ? -8.245 -6.715 14.646 1.00 95.62 86 ALA A N 1
ATOM 671 C CA . ALA A 1 86 ? -8.720 -5.395 15.069 1.00 95.62 86 ALA A CA 1
ATOM 672 C C . ALA A 1 86 ? -9.041 -5.315 16.572 1.00 95.62 86 ALA A C 1
ATOM 674 O O . ALA A 1 86 ? -8.695 -4.327 17.206 1.00 95.62 86 ALA A O 1
ATOM 675 N N . ASP A 1 87 ? -9.631 -6.365 17.153 1.00 94.88 87 ASP A N 1
ATOM 676 C CA . ASP A 1 87 ? -9.977 -6.414 18.584 1.00 94.88 87 ASP A CA 1
ATOM 677 C C . ASP A 1 87 ? -8.757 -6.493 19.518 1.00 94.88 87 ASP A C 1
ATOM 679 O O . ASP A 1 87 ? -8.867 -6.233 20.715 1.00 94.88 87 ASP A O 1
ATOM 683 N N . TYR A 1 88 ? -7.589 -6.848 18.979 1.00 93.50 88 TYR A N 1
ATOM 684 C CA . TYR A 1 88 ? -6.341 -7.036 19.723 1.00 93.50 88 TYR A CA 1
ATOM 685 C C . TYR A 1 88 ? -5.285 -5.975 19.402 1.00 93.50 88 TYR A C 1
ATOM 687 O O . TYR A 1 88 ? -4.203 -5.977 19.991 1.00 93.50 88 TYR A O 1
ATOM 695 N N . LEU A 1 89 ? -5.571 -5.090 18.449 1.00 94.00 89 LEU A N 1
ATOM 696 C CA . LEU A 1 89 ? -4.683 -4.011 18.054 1.00 94.00 89 LEU A CA 1
ATOM 697 C C . LEU A 1 89 ? -5.107 -2.732 18.766 1.00 94.00 89 LEU A C 1
ATOM 699 O O . LEU A 1 89 ? -6.194 -2.208 18.545 1.00 94.00 89 LEU A O 1
ATOM 703 N N . LYS A 1 90 ? -4.211 -2.221 19.607 1.00 94.62 90 LYS A N 1
ATOM 704 C CA . LYS A 1 90 ? -4.343 -0.899 20.209 1.00 94.62 90 LYS A CA 1
ATOM 705 C C . L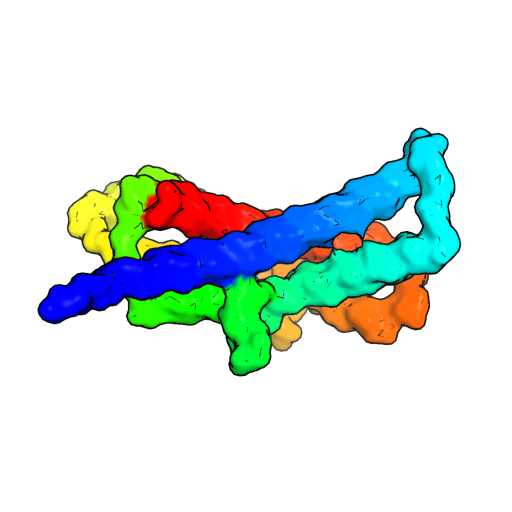YS A 1 90 ? -3.766 0.149 19.260 1.00 94.62 90 LYS A C 1
ATOM 707 O O . LYS A 1 90 ? -2.651 -0.029 18.764 1.00 94.62 90 LYS A O 1
ATOM 712 N N . ILE A 1 91 ? -4.497 1.237 19.048 1.00 95.81 91 ILE A N 1
ATOM 713 C CA . ILE A 1 91 ? -3.995 2.406 18.328 1.00 95.81 91 ILE A CA 1
ATOM 714 C C . ILE A 1 91 ? -3.241 3.269 19.348 1.00 95.81 91 ILE A C 1
ATOM 716 O O . ILE A 1 91 ? -3.830 3.807 20.282 1.00 95.81 91 ILE A O 1
ATOM 720 N N . GLU A 1 92 ? -1.917 3.361 19.220 1.00 96.19 92 GLU A N 1
ATOM 721 C CA . GLU A 1 92 ? -1.085 4.141 20.153 1.00 96.19 92 GLU A CA 1
ATOM 722 C C . GLU A 1 92 ? -1.235 5.650 19.919 1.00 96.19 92 GLU A C 1
ATOM 724 O O . GLU A 1 92 ? -1.189 6.432 20.867 1.00 96.19 92 GLU A O 1
ATOM 729 N N . HIS A 1 93 ? -1.467 6.029 18.661 1.00 96.31 93 HIS A N 1
ATOM 730 C CA . HIS A 1 93 ? -1.550 7.406 18.178 1.00 96.31 93 HIS A CA 1
ATOM 731 C C . HIS A 1 93 ? -2.811 7.586 17.316 1.00 96.31 93 HIS A C 1
ATOM 733 O O . HIS A 1 93 ? -2.743 7.613 16.077 1.00 96.31 93 HIS A O 1
ATOM 739 N N . PRO A 1 94 ? -4.001 7.653 17.941 1.00 94.31 94 PRO A N 1
ATOM 740 C CA . PRO A 1 94 ? -5.273 7.752 17.228 1.00 94.31 94 PRO A CA 1
ATOM 741 C C . PRO A 1 94 ? -5.358 8.980 16.320 1.00 94.31 94 PRO A C 1
ATOM 743 O O . PRO A 1 94 ? -5.998 8.913 15.273 1.00 94.31 94 PRO A O 1
ATOM 746 N N . GLU A 1 95 ? -4.668 10.070 16.654 1.00 94.56 95 GLU A N 1
ATOM 747 C CA . GLU A 1 95 ? -4.589 11.287 15.852 1.00 94.56 95 GLU A CA 1
ATOM 748 C C . GLU A 1 95 ? -4.096 11.034 14.422 1.00 94.56 95 GLU A C 1
ATOM 750 O O . GLU A 1 95 ? -4.677 11.573 13.481 1.00 94.56 95 GLU A O 1
ATOM 755 N N . ALA A 1 96 ? -3.096 10.168 14.232 1.00 94.69 96 ALA A N 1
ATOM 756 C CA . ALA A 1 96 ? -2.542 9.875 12.912 1.00 94.69 96 ALA A CA 1
ATOM 757 C C . ALA A 1 96 ? -3.531 9.078 12.048 1.00 94.69 96 ALA A C 1
ATOM 759 O O . ALA A 1 96 ? -3.706 9.345 10.855 1.00 94.69 96 ALA A O 1
ATOM 760 N N . VAL A 1 97 ? -4.225 8.115 12.663 1.00 96.50 97 VAL A N 1
ATOM 761 C CA . VAL A 1 97 ? -5.257 7.314 11.991 1.00 96.50 97 VAL A CA 1
ATOM 762 C C . VAL A 1 97 ? -6.473 8.174 11.648 1.00 96.50 97 VAL A C 1
ATOM 764 O O . VAL A 1 97 ? -6.983 8.102 10.530 1.00 96.50 97 VAL A O 1
ATOM 767 N N . ILE A 1 98 ? -6.915 9.019 12.580 1.00 96.38 98 ILE A N 1
ATOM 768 C CA . ILE A 1 98 ? -8.054 9.923 12.396 1.00 96.38 98 ILE A CA 1
ATOM 769 C C . ILE A 1 98 ? -7.749 10.969 11.323 1.00 96.38 98 ILE A C 1
ATOM 771 O O . ILE A 1 98 ? -8.580 11.178 10.441 1.00 96.38 98 ILE A O 1
ATOM 775 N N 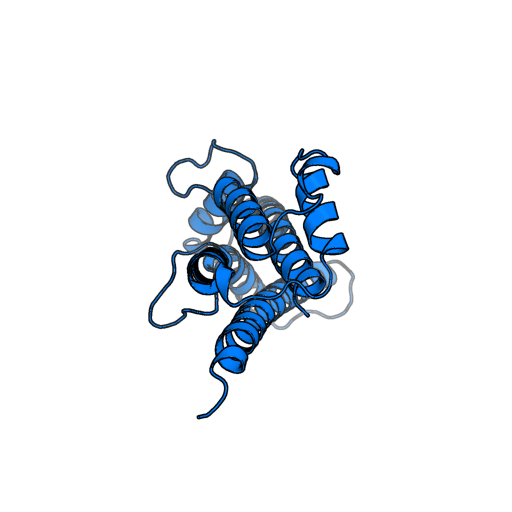. GLU A 1 99 ? -6.563 11.586 11.327 1.00 96.25 99 GLU A N 1
ATOM 776 C CA . GLU A 1 99 ? -6.157 12.520 10.271 1.00 96.25 99 GLU A CA 1
ATOM 777 C C . GLU A 1 99 ? -6.232 11.848 8.898 1.00 96.25 99 GLU A C 1
ATOM 779 O O . GLU A 1 99 ? -6.741 12.426 7.931 1.00 96.25 99 GLU A O 1
ATOM 784 N N . ARG A 1 100 ? -5.789 10.590 8.810 1.00 97.12 100 ARG A N 1
ATOM 785 C CA . ARG A 1 100 ? -5.895 9.833 7.569 1.00 97.12 100 ARG A CA 1
ATOM 786 C C . ARG A 1 100 ? -7.346 9.566 7.166 1.00 97.12 100 ARG A C 1
ATOM 788 O O . ARG A 1 100 ? -7.682 9.743 5.996 1.00 97.12 100 ARG A O 1
ATOM 795 N N . LEU A 1 101 ? -8.207 9.174 8.100 1.00 97.56 101 LEU A N 1
ATOM 796 C CA . LEU A 1 101 ? -9.634 8.971 7.838 1.00 97.56 101 LEU A CA 1
ATOM 797 C C . LEU A 1 101 ? -10.325 10.271 7.394 1.00 97.56 101 LEU A C 1
ATOM 799 O O . LEU A 1 101 ? -11.140 10.249 6.475 1.00 97.56 101 LEU A O 1
ATOM 803 N N . ILE A 1 102 ? -9.939 11.421 7.947 1.00 97.12 102 ILE A N 1
ATOM 804 C CA . ILE A 1 102 ? -10.424 12.731 7.489 1.00 97.12 102 ILE A CA 1
ATOM 805 C C . ILE A 1 102 ? -10.005 12.990 6.037 1.00 97.12 102 ILE A C 1
ATOM 807 O O . ILE A 1 102 ? -10.823 13.421 5.226 1.00 97.12 102 ILE A O 1
ATOM 811 N N . ARG A 1 103 ? -8.762 12.659 5.657 1.00 96.38 103 ARG A N 1
ATOM 812 C CA . ARG A 1 103 ? -8.308 12.744 4.252 1.00 96.38 103 ARG A CA 1
ATOM 813 C C . ARG A 1 103 ? -9.067 11.794 3.320 1.00 96.38 103 ARG A C 1
ATOM 815 O O . ARG A 1 103 ? -9.135 12.056 2.122 1.00 96.38 103 ARG A O 1
ATOM 822 N N . PHE A 1 104 ? -9.649 10.719 3.849 1.00 96.69 104 PHE A N 1
ATOM 823 C CA . PHE A 1 104 ? -10.564 9.854 3.103 1.00 96.69 104 PHE A CA 1
ATOM 824 C C . PHE A 1 104 ? -11.988 10.415 2.973 1.00 96.69 104 PHE A C 1
ATOM 826 O O . PHE A 1 104 ? -12.764 9.865 2.193 1.00 96.69 104 PHE A O 1
ATOM 833 N N . GLY A 1 105 ? -12.305 11.524 3.647 1.00 97.44 105 GLY A N 1
ATOM 834 C CA . GLY A 1 105 ? -13.585 12.228 3.553 1.00 97.44 105 GLY A CA 1
ATOM 835 C C . GLY A 1 105 ? -14.497 12.066 4.771 1.00 97.44 105 GLY A C 1
ATOM 836 O O . GLY A 1 105 ? -15.650 12.483 4.706 1.00 97.44 105 GLY A O 1
ATOM 837 N N . HIS A 1 106 ? -14.011 11.472 5.864 1.00 96.94 106 HIS A N 1
ATOM 838 C CA . HIS A 1 106 ? -14.777 11.340 7.108 1.00 96.94 106 HIS A CA 1
ATOM 839 C C . HIS A 1 106 ? -14.748 12.625 7.943 1.00 96.94 106 HIS A C 1
ATOM 841 O O . HIS A 1 106 ? -13.793 13.402 7.901 1.00 96.94 106 HIS A O 1
ATOM 847 N N . GLU A 1 107 ? -15.789 12.848 8.740 1.00 95.50 107 GLU A N 1
ATOM 848 C CA . GLU A 1 107 ? -15.886 14.005 9.627 1.00 95.50 107 GLU A CA 1
ATOM 849 C C . GLU A 1 107 ? -15.211 13.729 10.983 1.00 95.50 107 GLU A C 1
ATOM 851 O O . GLU A 1 107 ? -15.457 12.682 11.583 1.00 95.50 107 GLU A O 1
ATOM 856 N N . PRO A 1 108 ? -14.446 14.683 11.557 1.00 91.50 108 PRO A N 1
ATOM 857 C CA . PRO A 1 108 ? -13.743 14.482 12.831 1.00 91.50 108 PRO A CA 1
ATOM 858 C C . PRO A 1 108 ? -14.643 14.028 13.992 1.00 91.50 108 PRO A C 1
ATOM 860 O O . PRO A 1 108 ? -14.237 13.220 14.823 1.00 91.50 108 PRO A O 1
ATOM 863 N N . LYS A 1 109 ? -15.889 14.517 14.031 1.00 9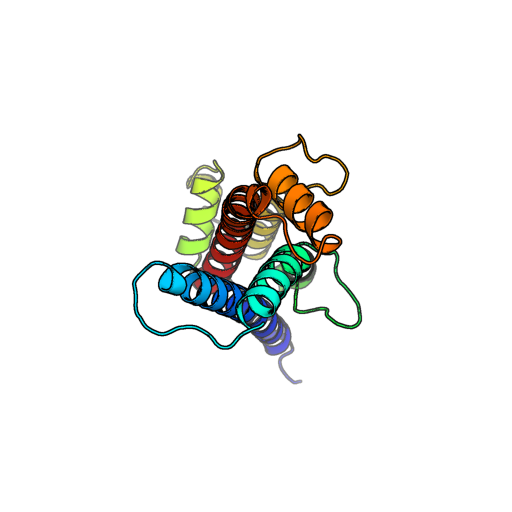2.00 109 LYS A N 1
ATOM 864 C CA . LYS A 1 109 ? -16.864 14.202 15.089 1.00 92.00 109 LYS A CA 1
ATOM 865 C C . LYS A 1 109 ? -17.307 12.738 15.084 1.00 92.00 109 LYS A C 1
ATOM 867 O O . LYS A 1 109 ? -17.816 12.260 16.090 1.00 92.00 109 LYS A O 1
ATOM 872 N N . GLN A 1 110 ? -17.118 12.019 13.974 1.00 92.25 110 GLN A N 1
ATOM 873 C CA . GLN A 1 110 ? -17.495 10.609 13.862 1.00 92.25 110 GLN A CA 1
ATOM 874 C C . GLN A 1 110 ? -16.620 9.692 14.721 1.00 92.25 110 GLN A C 1
ATOM 876 O O . GLN A 1 110 ? -16.991 8.540 14.904 1.00 92.25 110 GLN A O 1
ATOM 881 N N . PHE A 1 111 ? -15.488 10.181 15.238 1.00 93.50 111 PHE A N 1
ATOM 882 C CA . PHE A 1 111 ? -14.520 9.380 15.993 1.00 93.50 111 PHE A CA 1
ATOM 883 C C . PHE A 1 111 ? -14.611 9.568 17.511 1.00 93.50 111 PHE A C 1
ATOM 885 O O . PHE A 1 111 ? -13.945 8.852 18.259 1.00 93.50 111 PHE A O 1
ATOM 892 N N . GLU A 1 112 ? -15.441 10.497 17.990 1.00 91.44 112 GLU A N 1
ATOM 893 C CA . GLU A 1 112 ? -15.628 10.722 19.423 1.00 91.44 112 GLU A CA 1
ATOM 894 C C . GLU A 1 112 ? -16.271 9.492 20.085 1.00 91.44 112 GLU A C 1
ATOM 896 O O . GLU A 1 112 ? -17.385 9.092 19.755 1.00 91.44 112 GLU A O 1
ATOM 901 N N . GLY A 1 113 ? -15.555 8.874 21.030 1.00 90.69 113 GLY A N 1
ATOM 902 C CA . GLY A 1 113 ? -16.038 7.702 21.767 1.00 90.69 113 GLY A CA 1
ATOM 903 C C . GLY A 1 113 ? -16.080 6.398 20.961 1.00 90.69 113 GLY A C 1
ATOM 904 O O . GLY A 1 113 ? -16.631 5.412 21.451 1.00 90.69 113 GLY A O 1
ATOM 905 N N . ILE A 1 114 ? -15.506 6.366 19.753 1.00 94.62 114 ILE A N 1
ATOM 906 C CA . ILE A 1 114 ? -15.434 5.145 18.946 1.00 94.62 114 ILE A CA 1
ATOM 907 C C . ILE A 1 114 ? -14.278 4.253 19.427 1.00 94.62 114 ILE A C 1
ATOM 909 O O . ILE A 1 114 ? -13.153 4.736 19.542 1.00 94.62 114 ILE A O 1
ATOM 913 N N . PRO A 1 115 ? -14.516 2.950 19.673 1.00 95.31 115 PRO A N 1
ATOM 914 C CA . PRO A 1 115 ? -13.456 2.015 20.047 1.00 95.31 115 PRO A CA 1
ATOM 915 C C . PRO A 1 115 ? -12.421 1.778 18.9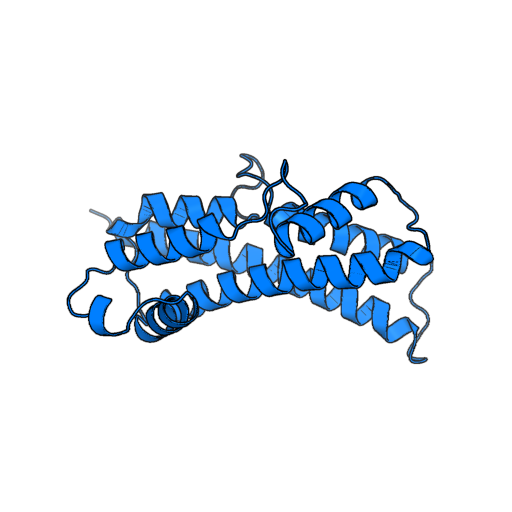33 1.00 95.31 115 PRO A C 1
ATOM 917 O O . PRO A 1 115 ? -12.783 1.664 17.759 1.00 95.31 115 PRO A O 1
ATOM 920 N N . ASP A 1 116 ? -11.155 1.570 19.310 1.00 94.88 116 ASP A N 1
ATOM 921 C CA . ASP A 1 116 ? -10.039 1.249 18.400 1.00 94.88 116 ASP A CA 1
ATOM 922 C C . ASP A 1 116 ? -10.345 0.153 17.365 1.00 94.88 116 ASP A C 1
ATOM 924 O O . ASP A 1 116 ? -10.002 0.347 16.194 1.00 94.88 116 ASP A O 1
ATOM 928 N N . PRO A 1 117 ? -11.026 -0.965 17.702 1.00 96.88 117 PRO A N 1
ATOM 929 C CA . PRO A 1 117 ? -11.332 -1.988 16.706 1.00 96.88 117 PRO A CA 1
ATOM 930 C C . PRO A 1 117 ? -12.205 -1.450 15.570 1.00 96.88 117 PRO A C 1
ATOM 932 O O . PRO A 1 117 ? -12.023 -1.819 14.412 1.00 96.88 117 PRO A O 1
ATOM 935 N N . TRP A 1 118 ? -13.128 -0.532 15.864 1.00 97.06 118 TRP A N 1
ATOM 936 C CA . TRP A 1 118 ? -14.010 0.055 14.855 1.00 97.06 118 TRP A CA 1
ATOM 937 C C . TRP A 1 118 ? -13.256 1.049 13.974 1.00 97.06 118 TRP A C 1
ATOM 939 O O . TRP A 1 118 ? -13.425 1.028 12.753 1.00 97.06 118 TRP A O 1
ATOM 949 N N . ILE A 1 119 ? -12.373 1.857 14.569 1.00 96.81 119 ILE A N 1
ATOM 950 C CA . ILE A 1 119 ? -11.472 2.751 13.827 1.00 96.81 119 ILE A CA 1
ATOM 951 C C . ILE A 1 119 ? -10.555 1.927 12.911 1.00 96.81 119 ILE A C 1
ATOM 953 O O . ILE A 1 119 ? -10.415 2.239 11.729 1.00 96.81 119 ILE A O 1
ATOM 957 N N . THR A 1 120 ? -9.996 0.829 13.422 1.00 97.50 120 THR A N 1
ATOM 958 C CA . THR A 1 120 ? -9.148 -0.107 12.670 1.00 97.50 120 THR A CA 1
ATOM 959 C C . THR A 1 120 ? -9.892 -0.707 11.478 1.00 97.50 120 THR A C 1
ATOM 961 O O . THR A 1 120 ? -9.374 -0.704 10.359 1.00 97.50 120 THR A O 1
ATOM 964 N N . GLN A 1 121 ? -11.125 -1.187 11.682 1.00 97.62 121 GLN A N 1
ATOM 965 C CA . GLN A 1 121 ? -11.949 -1.745 10.605 1.00 97.62 121 GLN A CA 1
ATOM 966 C C . GLN A 1 121 ? -12.308 -0.696 9.552 1.00 97.62 121 GLN A C 1
ATOM 968 O O . GLN A 1 121 ? -12.271 -1.002 8.358 1.00 97.62 121 GLN A O 1
ATOM 973 N N . LEU A 1 122 ? -12.623 0.535 9.966 1.00 97.62 122 LEU A N 1
ATOM 974 C CA . LEU A 1 122 ? -12.911 1.622 9.037 1.00 97.62 122 LEU A CA 1
ATOM 975 C C . LEU A 1 122 ? -11.670 1.995 8.220 1.00 97.62 122 LEU A C 1
ATOM 977 O O . LEU A 1 122 ? -11.742 2.024 6.996 1.00 97.62 122 LEU A O 1
ATOM 981 N N . LEU A 1 123 ? -10.516 2.180 8.867 1.00 98.12 123 LEU A N 1
ATOM 982 C CA . LEU A 1 123 ? -9.248 2.452 8.187 1.00 98.12 123 LEU A CA 1
ATOM 983 C C . LEU A 1 123 ? -8.930 1.370 7.153 1.00 98.12 123 LEU A C 1
ATOM 985 O O . LEU A 1 123 ? -8.639 1.657 5.990 1.00 98.12 123 LEU A O 1
ATOM 989 N N . ARG A 1 124 ? -9.029 0.109 7.577 1.00 97.38 124 ARG A N 1
ATOM 990 C CA . ARG A 1 124 ? -8.822 -1.058 6.725 1.00 97.38 124 ARG A CA 1
ATOM 991 C C . ARG A 1 124 ? -9.789 -1.062 5.546 1.00 97.38 124 ARG A C 1
ATOM 993 O O . ARG A 1 124 ? -9.369 -1.375 4.436 1.00 97.38 124 ARG A O 1
ATOM 1000 N N . LYS A 1 125 ? -11.066 -0.741 5.766 1.00 97.81 125 LYS A N 1
ATOM 1001 C CA . LYS A 1 125 ? -12.078 -0.650 4.706 1.00 97.81 125 LYS A CA 1
ATOM 1002 C C . LYS A 1 125 ? -11.707 0.428 3.686 1.00 97.81 125 LYS A C 1
ATOM 1004 O O . LYS A 1 125 ? -11.692 0.124 2.499 1.00 97.81 125 LYS A O 1
ATOM 1009 N N . GLU A 1 126 ? -11.345 1.628 4.132 1.00 98.12 126 GLU A N 1
ATOM 1010 C CA . GLU A 1 126 ? -10.992 2.738 3.238 1.00 98.12 126 GLU A CA 1
ATOM 1011 C C . GLU A 1 126 ? -9.788 2.409 2.343 1.00 98.12 126 GLU A C 1
ATOM 1013 O O . GLU A 1 126 ? -9.816 2.670 1.137 1.00 98.12 126 GLU A O 1
ATOM 1018 N N . PHE A 1 127 ? -8.742 1.791 2.896 1.00 97.94 127 PHE A N 1
ATOM 1019 C CA . PHE A 1 127 ? -7.627 1.305 2.081 1.00 97.94 127 PHE A CA 1
ATOM 1020 C C . PHE A 1 127 ? -8.054 0.141 1.171 1.00 97.94 127 PHE A C 1
ATOM 1022 O O . PHE A 1 127 ? -7.732 0.136 -0.011 1.00 97.94 127 PHE A O 1
ATOM 1029 N N . ALA A 1 128 ? -8.823 -0.831 1.666 1.00 96.12 128 ALA A N 1
ATOM 1030 C CA . ALA A 1 128 ? -9.262 -1.965 0.850 1.00 96.12 128 ALA A CA 1
ATOM 1031 C C . ALA A 1 128 ? -10.116 -1.540 -0.360 1.00 96.12 128 ALA A C 1
ATOM 1033 O O . ALA A 1 128 ? -9.955 -2.094 -1.444 1.00 96.12 128 ALA A O 1
ATOM 1034 N N . GLU A 1 129 ? -10.990 -0.544 -0.204 1.00 95.31 129 GLU A N 1
ATOM 1035 C CA . GLU A 1 129 ? -11.833 -0.019 -1.288 1.00 95.31 129 GLU A CA 1
ATOM 1036 C C . GLU A 1 129 ? -11.039 0.736 -2.361 1.00 95.31 129 GLU A C 1
ATOM 1038 O O . GLU A 1 129 ? -11.485 0.821 -3.507 1.00 95.31 129 GLU A O 1
ATOM 1043 N N . ARG A 1 130 ? -9.857 1.247 -2.001 1.00 95.12 130 ARG A N 1
ATOM 1044 C CA . ARG A 1 130 ? -8.945 1.970 -2.898 1.00 95.12 130 ARG A CA 1
ATOM 1045 C C . ARG A 1 130 ? -7.862 1.085 -3.505 1.00 95.12 130 ARG A C 1
ATOM 1047 O O . ARG A 1 130 ? -7.073 1.597 -4.292 1.00 95.12 130 ARG A O 1
ATOM 1054 N N . LEU A 1 131 ? -7.814 -0.210 -3.180 1.00 94.81 131 LEU A N 1
ATOM 1055 C CA . LEU A 1 131 ? -6.889 -1.140 -3.828 1.00 94.81 131 LEU A CA 1
ATOM 1056 C C . LEU A 1 131 ? -7.135 -1.207 -5.347 1.00 94.81 131 LEU A C 1
ATOM 1058 O O . LEU A 1 131 ? -8.285 -1.130 -5.795 1.00 94.81 131 LEU A O 1
ATOM 1062 N N . PRO A 1 132 ? -6.072 -1.401 -6.149 1.00 93.75 132 PRO A N 1
ATOM 1063 C CA . PRO A 1 132 ? -6.212 -1.575 -7.584 1.00 93.75 132 PRO A CA 1
ATOM 1064 C C . PRO A 1 132 ? -7.002 -2.847 -7.903 1.00 93.75 132 PRO A C 1
ATOM 1066 O O . PRO A 1 132 ? -6.839 -3.887 -7.262 1.00 93.75 132 PRO A O 1
ATOM 1069 N N . ARG A 1 133 ? -7.851 -2.775 -8.929 1.00 88.31 133 ARG A N 1
ATOM 1070 C CA . ARG A 1 133 ? -8.657 -3.906 -9.396 1.00 88.31 133 ARG A CA 1
ATOM 1071 C C . ARG A 1 133 ? -8.001 -4.545 -10.607 1.00 88.31 133 ARG A C 1
ATOM 1073 O O . ARG A 1 133 ? -7.959 -3.952 -11.679 1.00 88.31 133 ARG A O 1
ATOM 1080 N N . GLU A 1 134 ? -7.562 -5.789 -10.453 1.00 81.19 134 GLU A N 1
ATOM 1081 C CA . GLU A 1 134 ? -6.846 -6.517 -11.510 1.00 81.19 134 GLU A CA 1
ATOM 1082 C C . GLU A 1 134 ? -7.664 -6.668 -12.801 1.00 81.19 134 GLU A C 1
ATOM 1084 O O . GLU A 1 134 ? -7.126 -6.561 -13.899 1.00 81.19 134 GLU A O 1
ATOM 1089 N N . ASN A 1 135 ? -8.977 -6.866 -12.659 1.00 85.69 135 ASN A N 1
ATOM 1090 C CA . ASN A 1 135 ? -9.896 -7.110 -13.771 1.00 85.69 135 ASN A CA 1
ATOM 1091 C C . ASN A 1 135 ? -10.594 -5.834 -14.278 1.00 85.69 135 ASN A C 1
ATOM 1093 O O . ASN A 1 135 ? -11.502 -5.933 -15.098 1.00 85.69 135 ASN A O 1
ATOM 1097 N N . ALA A 1 136 ? -10.224 -4.656 -13.764 1.00 88.94 136 ALA A N 1
ATOM 1098 C CA . ALA A 1 136 ? -10.837 -3.376 -14.124 1.00 88.94 136 ALA A CA 1
ATOM 1099 C C . ALA A 1 136 ? -9.769 -2.261 -14.167 1.00 88.94 136 ALA A C 1
ATOM 1101 O O . ALA A 1 136 ? -9.699 -1.435 -13.251 1.00 88.94 136 ALA A O 1
ATOM 1102 N N . PRO A 1 137 ? -8.897 -2.251 -15.195 1.00 85.25 137 PRO A N 1
ATOM 1103 C CA . PRO A 1 137 ? -7.791 -1.294 -15.304 1.00 85.25 137 PRO A CA 1
ATOM 1104 C C . PRO A 1 137 ? -8.263 0.164 -15.435 1.00 85.25 137 PRO A C 1
ATOM 1106 O O . PRO A 1 137 ? -7.542 1.083 -15.068 1.00 85.25 137 PRO A O 1
ATOM 1109 N N . ASP A 1 138 ? -9.487 0.378 -15.905 1.00 87.88 138 ASP A N 1
ATOM 1110 C CA . ASP A 1 138 ? -10.162 1.667 -16.057 1.00 87.88 138 ASP A CA 1
ATOM 1111 C C . ASP A 1 138 ? -10.843 2.170 -14.770 1.00 87.88 138 ASP A C 1
ATOM 1113 O O . ASP A 1 138 ? -11.334 3.297 -14.731 1.00 87.88 138 ASP A O 1
ATOM 1117 N N . ALA A 1 139 ? -10.837 1.383 -13.686 1.00 87.00 139 ALA A N 1
ATOM 1118 C CA . ALA A 1 139 ? -11.483 1.747 -12.422 1.00 87.00 139 ALA A CA 1
ATOM 1119 C C . ALA A 1 139 ? -10.797 2.903 -11.665 1.00 87.00 139 ALA A C 1
ATOM 1121 O O . ALA A 1 139 ? -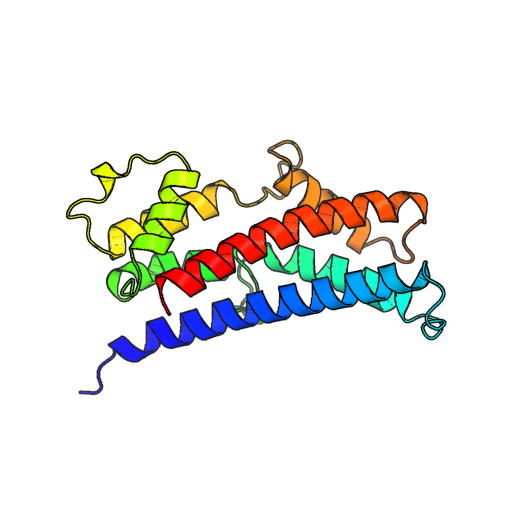11.337 3.386 -10.670 1.00 87.00 139 ALA A O 1
ATOM 1122 N N . GLY A 1 140 ? -9.603 3.324 -12.089 1.00 92.31 140 GLY A N 1
ATOM 1123 C CA . GLY A 1 140 ? -8.875 4.447 -11.503 1.00 92.31 140 GLY A CA 1
ATOM 1124 C C . GLY A 1 140 ? -7.373 4.387 -11.768 1.00 92.31 140 GLY A C 1
ATOM 1125 O O . GLY A 1 140 ? -6.854 3.384 -12.257 1.00 92.31 140 GLY A O 1
ATOM 1126 N N . GLU A 1 141 ? -6.668 5.456 -11.394 1.00 94.56 141 GLU A N 1
ATOM 1127 C CA . GLU A 1 141 ? -5.228 5.626 -11.645 1.00 94.56 141 GLU A CA 1
ATOM 1128 C C . GLU A 1 141 ? -4.381 4.476 -11.077 1.00 94.56 141 GLU A C 1
ATOM 1130 O O . GLU A 1 141 ? -3.498 3.962 -11.757 1.00 94.56 141 GLU A O 1
ATOM 1135 N N . LEU A 1 142 ? -4.696 4.008 -9.864 1.00 95.31 142 LEU A N 1
ATOM 1136 C CA . LEU A 1 142 ? -3.969 2.907 -9.227 1.00 95.31 142 LEU A CA 1
ATOM 1137 C C . LEU A 1 142 ? -4.166 1.572 -9.969 1.00 95.31 142 LEU A C 1
ATOM 1139 O O . LEU A 1 142 ? -3.216 0.804 -10.122 1.00 95.31 142 LEU A O 1
ATOM 1143 N N . SER A 1 143 ? -5.380 1.302 -10.465 1.00 95.88 143 SER A N 1
ATOM 1144 C CA . SER A 1 143 ? -5.686 0.093 -11.250 1.00 95.88 143 SER A CA 1
ATOM 1145 C C . SER A 1 143 ? -4.987 0.119 -12.608 1.00 95.88 143 SER A C 1
ATOM 1147 O O . SER A 1 143 ? -4.404 -0.888 -13.013 1.00 95.88 143 SER A O 1
ATOM 1149 N N . ALA A 1 144 ? -4.978 1.278 -13.273 1.00 95.00 144 ALA A N 1
ATOM 1150 C CA . ALA A 1 144 ? -4.246 1.483 -14.518 1.00 95.00 144 ALA A CA 1
ATOM 1151 C C . ALA A 1 144 ? -2.737 1.288 -14.311 1.00 95.00 144 ALA A C 1
ATOM 1153 O O . ALA A 1 144 ? -2.097 0.562 -15.070 1.00 95.00 144 ALA A O 1
ATOM 1154 N N . ALA A 1 145 ? -2.180 1.850 -13.235 1.00 95.94 145 ALA A N 1
ATOM 1155 C CA . ALA A 1 145 ? -0.773 1.695 -12.889 1.00 95.94 145 ALA A CA 1
ATOM 1156 C C . ALA A 1 145 ? -0.387 0.224 -12.648 1.00 95.94 145 ALA A C 1
ATOM 1158 O O . ALA A 1 145 ? 0.608 -0.251 -13.203 1.00 95.94 145 ALA A O 1
ATOM 1159 N N . LEU A 1 146 ? -1.192 -0.527 -11.883 1.00 95.75 146 LEU A N 1
ATOM 1160 C CA . LEU A 1 146 ? -0.956 -1.960 -11.675 1.00 95.75 146 LEU A CA 1
ATOM 1161 C C . LEU A 1 146 ? -1.021 -2.736 -12.998 1.00 95.75 146 LEU A C 1
ATOM 1163 O O . LEU A 1 146 ? -0.189 -3.613 -13.240 1.00 95.75 146 LEU A O 1
ATOM 1167 N N . HIS A 1 147 ? -1.982 -2.406 -13.862 1.00 94.00 147 HIS A N 1
ATOM 1168 C CA . HIS A 1 147 ? -2.111 -3.027 -15.176 1.00 94.00 147 HIS A CA 1
ATOM 1169 C C . HIS A 1 147 ? -0.873 -2.784 -16.050 1.00 94.00 147 HIS A C 1
ATOM 1171 O O . HIS A 1 147 ? -0.312 -3.751 -16.569 1.00 94.00 147 HIS A O 1
ATOM 1177 N N . THR A 1 148 ? -0.395 -1.538 -16.151 1.00 92.56 148 THR A N 1
ATOM 1178 C CA . THR A 1 148 ? 0.826 -1.183 -16.896 1.00 92.56 148 THR A CA 1
ATOM 1179 C C . THR A 1 148 ? 2.031 -1.980 -16.398 1.00 92.56 148 THR A C 1
ATOM 1181 O O . THR A 1 148 ? 2.725 -2.622 -17.190 1.00 92.56 148 THR A O 1
ATOM 1184 N N . VAL A 1 149 ? 2.268 -2.006 -15.081 1.00 92.94 149 VAL A N 1
ATOM 1185 C CA . VAL A 1 149 ? 3.402 -2.739 -14.494 1.00 92.94 149 VAL A CA 1
ATOM 1186 C C . VAL A 1 149 ? 3.311 -4.239 -14.796 1.00 92.94 149 VAL A C 1
ATOM 1188 O O . VAL A 1 149 ? 4.308 -4.857 -15.170 1.00 92.94 149 VAL A O 1
ATOM 1191 N N . ARG A 1 150 ? 2.116 -4.836 -14.724 1.00 90.19 150 ARG A N 1
ATOM 1192 C CA . ARG A 1 150 ? 1.911 -6.261 -15.034 1.00 90.19 150 ARG A CA 1
ATOM 1193 C C . ARG A 1 150 ? 2.080 -6.592 -16.513 1.00 90.19 150 ARG A C 1
ATOM 1195 O O . ARG A 1 150 ? 2.705 -7.602 -16.828 1.00 90.19 150 ARG A O 1
ATOM 1202 N N . LEU A 1 151 ? 1.563 -5.753 -17.409 1.00 89.25 151 LEU A N 1
ATOM 1203 C CA . LEU A 1 151 ? 1.713 -5.926 -18.856 1.00 89.25 151 LEU A CA 1
ATOM 1204 C C . LEU A 1 151 ? 3.195 -5.938 -19.257 1.00 89.25 151 LEU A C 1
ATOM 1206 O O . LEU A 1 151 ? 3.622 -6.728 -20.100 1.00 89.25 151 LEU A O 1
ATOM 1210 N N . LEU A 1 152 ? 3.983 -5.065 -18.630 1.00 84.88 152 LEU A N 1
ATOM 1211 C CA . LEU A 1 152 ? 5.390 -4.864 -18.960 1.00 84.88 152 LEU A CA 1
ATOM 1212 C C . LEU A 1 152 ? 6.326 -5.801 -18.183 1.00 84.88 152 LEU A C 1
ATOM 1214 O O . LEU A 1 152 ? 7.441 -6.041 -18.634 1.00 84.88 152 LEU A O 1
ATOM 1218 N N . ARG A 1 153 ? 5.861 -6.451 -17.104 1.00 83.75 153 ARG A N 1
ATOM 1219 C CA . ARG A 1 153 ? 6.600 -7.515 -16.387 1.00 83.75 153 ARG A CA 1
ATOM 1220 C C . ARG A 1 153 ? 7.049 -8.658 -17.306 1.00 83.75 153 ARG A C 1
ATOM 1222 O O . ARG A 1 153 ? 8.086 -9.268 -17.057 1.00 83.75 153 ARG A O 1
ATOM 1229 N N . GLY A 1 154 ? 6.281 -8.967 -18.350 1.00 77.12 154 GLY A N 1
ATOM 1230 C CA . GLY A 1 154 ? 6.622 -10.004 -19.331 1.00 77.12 154 GLY A CA 1
ATOM 1231 C C . GLY A 1 154 ? 7.551 -9.540 -20.457 1.00 77.12 154 GLY A C 1
ATOM 1232 O O . GLY A 1 154 ? 8.030 -10.373 -21.223 1.00 77.12 154 GLY A O 1
ATOM 1233 N N . LYS A 1 155 ? 7.809 -8.233 -20.576 1.00 78.06 155 LYS A N 1
ATOM 1234 C CA . LYS A 1 155 ? 8.554 -7.634 -21.687 1.00 78.06 155 LYS A CA 1
ATOM 1235 C C . LYS A 1 155 ? 9.930 -7.180 -21.208 1.00 78.06 155 LYS A C 1
ATOM 1237 O O . LYS A 1 155 ? 10.101 -6.054 -20.753 1.00 78.06 155 LYS A O 1
ATOM 1242 N N . PHE A 1 156 ? 10.908 -8.080 -21.294 1.00 76.44 156 PHE A N 1
ATOM 1243 C CA . PHE A 1 156 ? 12.312 -7.759 -21.033 1.00 76.44 156 PHE A CA 1
ATOM 1244 C C . PHE A 1 156 ? 13.185 -8.105 -22.247 1.00 76.44 156 PHE A C 1
ATOM 1246 O O . PHE A 1 156 ? 13.110 -9.241 -22.721 1.00 76.44 156 PHE A O 1
ATOM 1253 N N . PRO A 1 157 ? 14.046 -7.180 -22.720 1.00 79.75 157 PRO A N 1
ATOM 1254 C CA . PRO A 1 157 ? 14.243 -5.810 -22.226 1.00 79.75 157 PRO A CA 1
ATOM 1255 C C . PRO A 1 157 ? 13.027 -4.903 -22.480 1.00 79.75 157 PRO A C 1
ATOM 1257 O O . PRO A 1 157 ? 12.210 -5.181 -23.350 1.00 79.75 157 PRO A O 1
ATOM 1260 N N . ILE A 1 158 ? 12.916 -3.834 -21.692 1.00 81.56 158 ILE A N 1
ATOM 1261 C CA . ILE A 1 158 ? 11.844 -2.842 -21.815 1.00 81.56 158 ILE A CA 1
ATOM 1262 C C . ILE A 1 158 ? 12.194 -1.869 -22.931 1.00 81.56 158 ILE A C 1
ATOM 1264 O O . ILE A 1 158 ? 13.305 -1.324 -22.958 1.00 81.56 158 ILE A O 1
ATOM 1268 N N . ASP A 1 159 ? 11.231 -1.609 -23.811 1.00 84.81 159 ASP A N 1
ATOM 1269 C CA . ASP A 1 159 ? 11.398 -0.632 -24.874 1.00 84.81 159 ASP A CA 1
ATOM 1270 C C . ASP A 1 159 ? 11.579 0.784 -24.296 1.00 84.81 159 ASP A C 1
ATOM 1272 O O . ASP A 1 159 ? 10.870 1.180 -23.364 1.00 84.81 159 ASP A O 1
ATOM 1276 N N . PRO A 1 160 ? 12.505 1.602 -24.833 1.00 82.62 160 PRO A N 1
ATOM 1277 C CA . PRO A 1 160 ? 12.721 2.962 -24.340 1.00 82.62 160 PRO A CA 1
ATOM 1278 C C . PRO A 1 160 ? 11.459 3.837 -24.320 1.00 82.62 160 PRO A C 1
ATOM 1280 O O . PRO A 1 160 ? 11.368 4.727 -23.474 1.00 82.62 160 PRO A O 1
ATOM 1283 N N . SER A 1 161 ? 10.493 3.578 -25.211 1.00 83.88 161 SER A N 1
ATOM 1284 C CA . SER A 1 161 ? 9.188 4.255 -25.249 1.00 83.88 161 SER A CA 1
ATOM 1285 C C . SER A 1 161 ? 8.350 4.021 -23.992 1.00 83.88 161 SER A C 1
ATOM 1287 O O . SER A 1 161 ? 7.612 4.912 -23.578 1.00 83.88 161 SER A O 1
ATOM 1289 N N . ASP A 1 162 ? 8.504 2.860 -23.357 1.00 86.69 162 ASP A N 1
ATOM 1290 C CA . ASP A 1 162 ? 7.627 2.393 -22.281 1.00 86.69 162 ASP A CA 1
ATOM 1291 C C . ASP A 1 162 ? 8.166 2.800 -20.899 1.00 86.69 162 ASP A C 1
ATOM 1293 O O . ASP A 1 162 ? 7.432 2.855 -19.909 1.00 86.69 162 ASP A O 1
ATOM 1297 N N . ARG A 1 163 ? 9.455 3.159 -20.813 1.00 86.00 163 ARG A N 1
ATOM 1298 C CA . ARG A 1 163 ? 10.131 3.516 -19.552 1.00 86.00 163 ARG A CA 1
ATOM 1299 C C . ARG A 1 163 ? 9.471 4.672 -18.811 1.00 86.00 163 ARG A C 1
ATOM 1301 O O . ARG A 1 163 ? 9.374 4.638 -17.586 1.00 86.00 163 ARG A O 1
ATOM 1308 N N . ALA A 1 164 ? 9.027 5.700 -19.533 1.00 86.69 164 ALA A N 1
ATOM 1309 C CA . ALA A 1 164 ? 8.362 6.847 -18.918 1.00 86.69 164 ALA A CA 1
ATOM 1310 C C . ALA A 1 164 ? 7.006 6.454 -18.313 1.00 86.69 164 ALA A C 1
ATOM 1312 O O . ALA A 1 164 ? 6.622 6.969 -17.264 1.00 86.69 164 ALA A O 1
ATOM 1313 N N . GLU A 1 165 ? 6.291 5.535 -18.962 1.00 89.62 165 GLU A N 1
ATOM 1314 C CA . GLU A 1 165 ? 5.012 5.027 -18.473 1.00 89.62 165 GLU A CA 1
ATOM 1315 C C . GLU A 1 165 ? 5.198 4.164 -17.224 1.00 89.62 165 GLU A C 1
ATOM 1317 O O . GLU A 1 165 ? 4.524 4.393 -16.222 1.00 89.62 165 GLU A O 1
ATOM 1322 N N . ILE A 1 166 ? 6.186 3.264 -17.229 1.00 89.19 166 ILE A N 1
ATOM 1323 C CA . ILE A 1 166 ? 6.572 2.471 -16.052 1.00 89.19 166 ILE A CA 1
ATOM 1324 C C . ILE A 1 166 ? 6.986 3.371 -14.896 1.00 89.19 166 ILE A C 1
ATOM 1326 O O . ILE A 1 166 ? 6.571 3.146 -13.761 1.00 89.19 166 ILE A O 1
ATOM 1330 N N . GLY A 1 167 ? 7.799 4.394 -15.168 1.00 90.38 167 GLY A N 1
ATOM 1331 C CA . GLY A 1 167 ? 8.224 5.355 -14.156 1.00 90.38 167 GLY A CA 1
ATOM 1332 C C . GLY A 1 167 ? 7.027 5.970 -13.432 1.00 90.38 167 GLY A C 1
ATOM 1333 O O . GLY A 1 167 ? 6.990 5.949 -12.206 1.00 90.38 167 GLY A O 1
ATOM 1334 N N . ARG A 1 168 ? 6.012 6.421 -14.181 1.00 93.06 168 ARG A N 1
ATOM 1335 C CA . ARG A 1 168 ? 4.768 6.955 -13.603 1.00 93.06 168 ARG A CA 1
ATOM 1336 C C . ARG A 1 168 ? 3.956 5.889 -12.871 1.00 93.06 168 ARG A C 1
ATOM 1338 O O . ARG A 1 168 ? 3.555 6.110 -11.736 1.00 93.06 168 ARG A O 1
ATOM 1345 N N . ALA A 1 169 ? 3.739 4.729 -13.486 1.00 94.88 169 ALA A N 1
ATOM 1346 C CA . ALA A 1 169 ? 2.937 3.661 -12.895 1.00 94.88 169 ALA A CA 1
ATOM 1347 C C . ALA A 1 169 ? 3.528 3.173 -11.561 1.00 94.88 169 ALA A C 1
ATOM 1349 O O . ALA A 1 169 ? 2.832 3.075 -10.553 1.00 94.88 169 ALA A O 1
ATOM 1350 N N . THR A 1 170 ? 4.840 2.940 -11.526 1.00 95.19 170 THR A N 1
ATOM 1351 C CA . THR A 1 170 ? 5.554 2.534 -10.307 1.00 95.19 170 THR A CA 1
ATOM 1352 C C . THR A 1 170 ? 5.512 3.625 -9.237 1.00 95.19 170 THR A C 1
ATOM 1354 O O . THR A 1 170 ? 5.413 3.308 -8.058 1.00 95.19 170 THR A O 1
ATOM 1357 N N . GLU A 1 171 ? 5.520 4.906 -9.610 1.00 95.75 171 GLU A N 1
ATOM 1358 C CA . GLU A 1 171 ? 5.361 6.018 -8.668 1.00 95.75 171 GLU A CA 1
ATOM 1359 C C . GLU A 1 171 ? 3.999 6.049 -7.997 1.00 95.75 171 GLU A C 1
ATOM 1361 O O . GLU A 1 171 ? 3.940 6.135 -6.775 1.00 95.75 171 GLU A O 1
ATOM 1366 N N . VAL A 1 172 ? 2.926 5.909 -8.773 1.00 96.75 172 VAL A N 1
ATOM 1367 C CA . VAL A 1 172 ? 1.557 5.855 -8.246 1.00 96.75 172 VAL A CA 1
ATOM 1368 C C . VAL A 1 172 ? 1.407 4.694 -7.255 1.00 96.75 172 VAL A C 1
ATOM 1370 O O . VAL A 1 172 ? 0.898 4.876 -6.147 1.00 96.75 172 VAL A O 1
ATOM 1373 N N . LEU A 1 173 ? 1.904 3.509 -7.623 1.00 97.31 173 LEU A N 1
ATOM 1374 C CA . LEU A 1 173 ? 1.852 2.310 -6.782 1.00 97.31 173 LEU A CA 1
ATOM 1375 C C . LEU A 1 173 ? 2.650 2.478 -5.481 1.00 97.31 173 LEU A C 1
ATOM 1377 O O . LEU A 1 173 ? 2.133 2.208 -4.396 1.00 97.31 173 LEU A O 1
ATOM 1381 N N . LEU A 1 174 ? 3.896 2.953 -5.572 1.00 97.25 174 LEU A N 1
ATOM 1382 C CA . LEU A 1 174 ? 4.758 3.156 -4.405 1.00 97.25 174 LEU A CA 1
ATOM 1383 C C . LEU A 1 174 ? 4.245 4.281 -3.500 1.00 97.25 174 LEU A C 1
ATOM 1385 O O . LEU A 1 174 ? 4.336 4.156 -2.282 1.00 97.25 174 LEU A O 1
ATOM 1389 N N . ALA A 1 175 ? 3.661 5.343 -4.060 1.00 97.44 175 ALA A N 1
ATOM 1390 C CA . ALA A 1 175 ? 3.064 6.426 -3.283 1.00 97.44 175 ALA A CA 1
ATOM 1391 C C . ALA A 1 175 ? 1.889 5.926 -2.434 1.00 97.44 175 ALA A C 1
ATOM 1393 O O . ALA A 1 175 ? 1.824 6.226 -1.241 1.00 97.44 175 ALA A O 1
ATOM 1394 N N . TYR A 1 176 ? 1.001 5.114 -3.019 1.00 98.00 176 TYR A N 1
ATOM 1395 C CA . TYR A 1 176 ? -0.082 4.471 -2.277 1.00 98.00 176 TYR A CA 1
ATOM 1396 C C . TYR A 1 176 ? 0.456 3.537 -1.183 1.00 98.00 176 TYR A C 1
ATOM 1398 O O . TYR A 1 176 ? 0.024 3.610 -0.032 1.00 98.00 176 TYR A O 1
ATOM 1406 N N . ALA A 1 177 ? 1.428 2.685 -1.525 1.00 97.62 177 ALA A N 1
ATOM 1407 C CA . ALA A 1 177 ? 2.029 1.747 -0.583 1.00 97.62 177 ALA A CA 1
ATOM 1408 C C . ALA A 1 177 ? 2.708 2.465 0.594 1.00 97.62 177 ALA A C 1
ATOM 1410 O O . ALA A 1 177 ? 2.494 2.094 1.746 1.00 97.62 177 ALA A O 1
ATOM 1411 N N . GLY A 1 178 ? 3.469 3.526 0.315 1.00 97.75 178 GLY A N 1
ATOM 1412 C CA . GLY A 1 178 ? 4.147 4.335 1.327 1.00 97.75 178 GLY A CA 1
ATOM 1413 C C . GLY A 1 178 ? 3.185 5.117 2.213 1.00 97.75 178 GLY A C 1
ATOM 1414 O O . GLY A 1 178 ? 3.448 5.328 3.392 1.00 97.75 178 GLY A O 1
ATOM 1415 N N . ASP A 1 179 ? 2.050 5.546 1.675 1.00 97.56 179 ASP A N 1
ATOM 1416 C CA . ASP A 1 179 ? 1.008 6.199 2.454 1.00 97.56 179 ASP A CA 1
ATOM 1417 C C . ASP A 1 179 ? 0.249 5.220 3.368 1.00 97.56 179 ASP A C 1
ATOM 1419 O O . ASP A 1 179 ? -0.009 5.539 4.534 1.00 97.56 179 ASP A O 1
ATOM 1423 N N . PHE A 1 180 ? -0.010 3.999 2.892 1.00 98.06 180 PHE A N 1
ATOM 1424 C CA . PHE A 1 180 ? -0.519 2.909 3.723 1.00 98.06 180 PHE A CA 1
ATOM 1425 C C . PHE A 1 180 ? 0.442 2.572 4.871 1.00 98.06 180 PHE A C 1
ATOM 1427 O O . PHE A 1 180 ? 0.042 2.636 6.037 1.00 98.06 180 PHE A O 1
ATOM 1434 N N . THR A 1 181 ? 1.710 2.261 4.570 1.00 97.75 181 THR A N 1
ATOM 1435 C CA . THR A 1 181 ? 2.686 1.871 5.601 1.00 97.75 181 THR A CA 1
ATOM 1436 C C . THR A 1 181 ? 2.923 2.992 6.598 1.00 97.75 181 THR A C 1
ATOM 1438 O O . THR A 1 181 ? 2.902 2.731 7.795 1.00 97.75 181 THR A O 1
ATOM 1441 N N . ARG A 1 182 ? 3.042 4.247 6.141 1.00 98.06 182 ARG A N 1
ATOM 1442 C CA . ARG A 1 182 ? 3.176 5.418 7.018 1.00 98.06 182 ARG A CA 1
ATOM 1443 C C . ARG A 1 182 ? 1.996 5.559 7.970 1.00 98.06 182 ARG A C 1
ATOM 1445 O O . ARG A 1 182 ? 2.218 5.783 9.153 1.00 98.06 182 ARG A O 1
ATOM 1452 N N . THR A 1 183 ? 0.767 5.412 7.477 1.00 98.06 183 THR A N 1
ATOM 1453 C CA . THR A 1 183 ? -0.425 5.532 8.326 1.00 98.06 183 THR A CA 1
ATOM 1454 C C . THR A 1 183 ? -0.431 4.463 9.416 1.00 98.06 183 THR A C 1
ATOM 1456 O O . THR A 1 183 ? -0.651 4.772 10.585 1.00 98.06 183 THR A O 1
ATOM 1459 N N . VAL A 1 184 ? -0.171 3.202 9.054 1.00 97.69 184 VAL A N 1
ATOM 1460 C CA . VAL A 1 184 ? -0.136 2.109 10.038 1.00 97.69 184 VAL A CA 1
ATOM 1461 C C . VAL A 1 184 ? 1.041 2.286 11.000 1.00 97.69 184 VAL A C 1
ATOM 1463 O O . VAL A 1 184 ? 0.879 2.112 12.204 1.00 97.69 184 VAL A O 1
ATOM 1466 N N . ARG A 1 185 ? 2.210 2.691 10.493 1.00 97.25 185 ARG A N 1
ATOM 1467 C CA . ARG A 1 185 ? 3.395 2.985 11.301 1.00 97.25 185 ARG A CA 1
ATOM 1468 C C . ARG A 1 185 ? 3.085 4.040 12.355 1.00 97.25 185 ARG A C 1
ATOM 1470 O O . ARG A 1 185 ? 3.302 3.781 13.524 1.00 97.25 185 ARG A O 1
ATOM 1477 N N . GLN A 1 186 ? 2.553 5.183 11.931 1.00 97.69 186 GLN A N 1
ATOM 1478 C CA . GLN A 1 186 ? 2.258 6.308 12.812 1.00 97.69 186 GLN A CA 1
ATOM 1479 C C . GLN A 1 186 ? 1.121 6.019 13.782 1.00 97.69 186 GLN A C 1
ATOM 1481 O O . GLN A 1 186 ? 1.133 6.593 14.853 1.00 97.69 186 GLN A O 1
ATOM 1486 N N . GLY A 1 187 ? 0.142 5.186 13.416 1.00 97.19 187 GLY A N 1
ATOM 1487 C CA . GLY A 1 187 ? -1.009 4.896 14.270 1.00 97.19 187 GLY A CA 1
ATOM 1488 C C . GLY A 1 187 ? -0.747 3.857 15.361 1.00 97.19 187 GLY A C 1
ATOM 1489 O O . GLY A 1 187 ? -1.266 3.984 16.468 1.00 97.19 187 GLY A O 1
ATOM 1490 N N . TYR A 1 188 ? 0.025 2.811 15.059 1.00 96.62 188 TYR A N 1
ATOM 1491 C CA . TYR A 1 188 ? 0.132 1.620 15.916 1.00 96.62 188 TYR A CA 1
ATOM 1492 C C . TYR A 1 188 ? 1.497 1.465 16.611 1.00 96.62 188 TYR A C 1
ATOM 1494 O O . TYR A 1 188 ? 1.634 0.576 17.457 1.00 96.62 188 TYR A O 1
ATOM 1502 N N . PHE A 1 189 ? 2.503 2.285 16.283 1.00 94.81 189 PHE A N 1
ATOM 1503 C CA . PHE A 1 189 ? 3.880 2.165 16.789 1.00 94.81 189 PHE A CA 1
ATOM 1504 C C . PHE A 1 189 ? 4.465 3.513 17.188 1.00 94.81 189 PHE A C 1
ATOM 1506 O O . PHE A 1 189 ? 5.245 3.496 18.166 1.00 94.81 189 PHE A O 1
#

Secondary structure (DSSP, 8-state):
---TTHHHHHHHHHHHHHHHHHHHHHHHHHHHHHHTTTTS-PPPTTHHHHHHHHHHHHHHHTTSPP-TT-TTS-HHHHHHHHHHHGGG---S-HHHHHHHHHHTT--GGGGTT--HHHHHHHHHHHHHHTS--TT-GGG-HHHHHHHHHHHHHT-SSPPTTTHHHHHHHHHHHHHHHHHHHHHHHHHH-